Protein 3CWO (pdb70)

Nearest PDB structures (foldseek):
  3cwo-assembly1_X  TM=1.004E+00  e=4.214E-50  Thermotoga maritima
  2lle-assembly1_A  TM=8.485E-01  e=1.165E-36  Thermotoga maritima
  7qc9-assembly1_A  TM=8.513E-01  e=2.190E-32  Thermotoga maritima MSB8
  5tql-assembly2_B  TM=8.465E-01  e=2.449E-31  Thermotoga maritima MSB8
  6ymu-assembly1_A  TM=8.511E-01  e=2.449E-31  Thermotoga maritima

Radius of gyration: 17.34 Å; Cα contacts (8 Å, |Δi|>4): 495; chains: 1; bounding box: 38×41×43 Å

Secondary structure (DSSP, 8-state):
---EEEEE---SSSTTHHHHHHH--S-EEEE--STTSSHHHHHHHHHHHSSS--EEEE--SSTHHHHHHHHHTT--EEEESHHHHH-THHHHHHHHHHTGGGEEEEEEEEESSS-EEEEETTTTEEEEEEHHHHHHHHHHHT-SEEEEEETTTTT--S---HHHHHHHGGG--S-EEEES---SHHHHHHHHHHT-SEEEESHHHHTTSS-HHHHHHHHHTTT----EEEEEEE--

Sequence (236 aa):
GKRVLIVDDATNGREAVEKYKELKPDIVTMDITMPEMNGIDAIKEIMKIDPNAKIIVCSAMGQQAMVIEAIKAGAKDFIVNTAAVENPSLITQIAQTFGSQAVVVAIDAKRVDGEFMVFTYSGKKNTGILLRDWVVEVEKRGAGEILLTSIDRDGTKSGYDTEMIRFVRPLTTLPIIASGGAGKMEHFLEAFLAGADAALAASVFHFREIDVRELKEYLKKHGVNVRLEGLLEHHH

B-factor: mean 102.27, std 13.21, range [54.69, 147.71]

Foldseek 3Di:
DDDEEEEDEDAQDPCQLVCCVVPVFDEEEFEFPDPDGCRLVRLLSCCVVPVPDDYEYEQDDPVVVRVVSSVVSPHQAYEDEAHCLVPVLVQLVSCVVRNQQRYEYEFEWEADPNFIFTADPVRDDGSVHGPLVVLLSNVVSRHAEYAYEYPVAAAVLPAFPLVVLLVSQVSDDHAYETHGRNHDLVRVVSCVVSPHSYYYDYVCVVVVVDDPVVSVVVCVVVPDDDDYTYYYYDHD

Structure (mmCIF, N/CA/C/O backbone):
data_3CWO
#
_entry.id   3CWO
#
_cell.length_a   108.840
_cell.length_b   108.840
_cell.length_c   80.410
_cell.angle_alpha   90.00
_cell.angle_beta   90.00
_cell.angle_gamma   90.00
#
_symmetry.space_group_name_H-M   'P 41 21 2'
#
loop_
_entity.id
_entity.type
_entity.pdbx_description
1 polymer 'beta/alpha-barrel protein based on 1THF and 1TMY'
2 non-polymer 'SULFATE ION'
3 water water
#
loop_
_atom_site.group_PDB
_atom_site.id
_atom_site.type_symbol
_atom_site.label_atom_id
_atom_site.label_alt_id
_atom_site.label_comp_id
_atom_site.label_asym_id
_atom_site.label_entity_id
_atom_site.label_seq_id
_atom_site.pdbx_PDB_ins_code
_atom_site.Cartn_x
_atom_site.Cartn_y
_atom_site.Cartn_z
_atom_site.occupancy
_atom_site.B_iso_or_equiv
_atom_site.auth_seq_id
_atom_site.auth_comp_id
_atom_site.auth_asym_id
_atom_site.auth_atom_id
_atom_site.pdbx_PDB_model_num
ATOM 1 N N . GLY A 1 2 ? -43.509 9.544 3.204 1.00 103.79 2 GLY X N 1
ATOM 2 C CA . GLY A 1 2 ? -42.234 9.827 2.465 1.00 103.83 2 GLY X CA 1
ATOM 3 C C . GLY A 1 2 ? -41.219 8.681 2.456 1.00 103.70 2 GLY X C 1
ATOM 4 O O . GLY A 1 2 ? -41.500 7.601 1.929 1.00 103.53 2 GLY X O 1
ATOM 5 N N . LYS A 1 3 ? -40.012 8.889 2.981 1.00 103.54 3 LYS X N 1
ATOM 6 C CA . LYS A 1 3 ? -39.413 10.161 3.413 1.00 103.49 3 LYS X CA 1
ATOM 7 C C . LYS A 1 3 ? -39.271 11.110 2.229 1.00 103.69 3 LYS X C 1
ATOM 8 O O . LYS A 1 3 ? -39.557 10.651 1.138 1.00 104.13 3 LYS X O 1
ATOM 14 N N . ARG A 1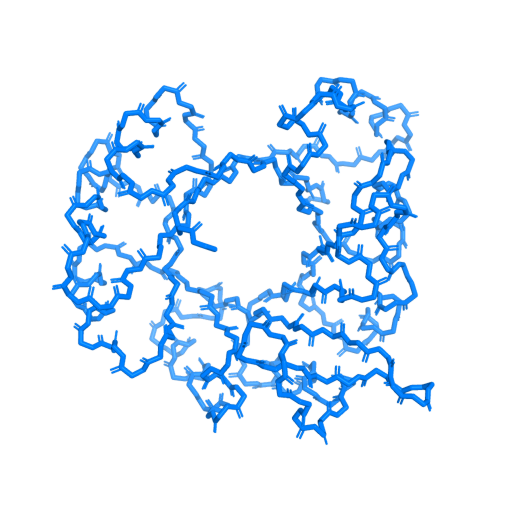 4 ? -38.925 12.410 2.328 1.00 103.77 4 ARG X N 1
ATOM 15 C CA . ARG A 1 4 ? -39.209 13.478 3.332 1.00 103.79 4 ARG X CA 1
ATOM 16 C C . ARG A 1 4 ? -38.028 14.346 3.852 1.00 103.54 4 ARG X C 1
ATOM 17 O O . ARG A 1 4 ? -37.422 14.046 4.868 1.00 103.33 4 ARG X O 1
ATOM 25 N N . VAL A 1 5 ? -37.722 15.423 3.120 1.00 103.59 5 VAL X N 1
ATOM 26 C CA . VAL A 1 5 ? -36.630 16.368 3.443 1.00 103.45 5 VAL X CA 1
ATOM 27 C C . VAL A 1 5 ? -37.219 17.740 3.728 1.00 103.72 5 VAL X C 1
ATOM 28 O O . VAL A 1 5 ? -37.986 18.261 2.926 1.00 104.04 5 VAL X O 1
ATOM 32 N N . LEU A 1 6 ? -36.847 18.346 4.846 1.00 103.81 6 LEU X N 1
ATOM 33 C CA . LEU A 1 6 ? -37.444 19.607 5.240 1.00 103.65 6 LEU X CA 1
ATOM 34 C C . LEU A 1 6 ? -36.489 20.763 5.073 1.00 104.19 6 LEU X C 1
ATOM 35 O O . LEU A 1 6 ? -35.505 20.877 5.811 1.00 104.36 6 LEU X O 1
ATOM 40 N N . ILE A 1 7 ? -36.786 21.608 4.087 1.00 104.75 7 ILE X N 1
ATOM 41 C CA . ILE A 1 7 ? -35.984 22.786 3.778 1.00 105.19 7 ILE X CA 1
ATOM 42 C C . ILE A 1 7 ? -36.509 23.922 4.621 1.00 106.08 7 ILE X C 1
ATOM 43 O O . ILE A 1 7 ? -37.690 24.256 4.547 1.00 106.04 7 ILE X O 1
ATOM 48 N N . VAL A 1 8 ? -35.628 24.519 5.414 1.00 107.30 8 VAL X N 1
ATOM 49 C CA . VAL A 1 8 ? -36.031 25.566 6.344 1.00 108.49 8 VAL X CA 1
ATOM 50 C C . VAL A 1 8 ? -35.587 26.948 5.876 1.00 109.50 8 VAL X C 1
ATOM 51 O O . VAL A 1 8 ? -34.425 27.135 5.515 1.00 109.69 8 VAL X O 1
ATOM 55 N N . ASP A 1 9 ? -36.526 27.895 5.861 1.00 110.88 9 ASP X N 1
ATOM 56 C CA . ASP A 1 9 ? -36.204 29.324 5.891 1.00 112.46 9 ASP X CA 1
ATOM 57 C C . ASP A 1 9 ? -36.611 29.898 7.267 1.00 113.56 9 ASP X C 1
ATOM 58 O O . ASP A 1 9 ? -37.800 29.867 7.627 1.00 113.75 9 ASP X O 1
ATOM 63 N N . ASP A 1 10 ? -35.631 30.409 8.030 1.00 114.80 10 ASP X N 1
ATOM 64 C CA . ASP A 1 10 ? -35.877 30.927 9.406 1.00 115.81 10 ASP X CA 1
ATOM 65 C C . ASP A 1 10 ? -35.830 32.450 9.589 1.00 116.48 10 ASP X C 1
ATOM 66 O O . ASP A 1 10 ? -34.792 33.018 9.958 1.00 116.70 10 ASP X O 1
ATOM 71 N N . ALA A 1 11 ? -36.969 33.104 9.354 1.00 117.24 11 ALA X N 1
ATOM 72 C CA . ALA A 1 11 ? -37.056 34.559 9.508 1.00 118.02 11 ALA X CA 1
ATOM 73 C C . ALA A 1 11 ? -38.364 35.048 10.159 1.00 118.44 11 ALA X C 1
ATOM 74 O O . ALA A 1 11 ? -39.439 34.825 9.596 1.00 118.27 11 ALA X O 1
ATOM 76 N N . THR A 1 12 ? -38.312 35.694 11.336 1.00 119.15 12 THR X N 1
ATOM 77 C CA . THR A 1 12 ? -37.150 35.839 12.264 1.00 119.91 12 THR X CA 1
ATOM 78 C C . THR A 1 12 ? -37.570 36.582 13.555 1.00 120.50 12 THR X C 1
ATOM 79 O O . THR A 1 12 ? -37.196 36.191 14.664 1.00 120.72 12 THR X O 1
ATOM 83 N N . ASN A 1 13 ? -38.325 37.664 13.377 1.00 120.96 13 ASN X N 1
ATOM 84 C CA . ASN A 1 13 ? -38.959 38.424 14.449 1.00 121.32 13 ASN X CA 1
ATOM 85 C C . ASN A 1 13 ? -40.100 39.241 13.832 1.00 121.77 13 ASN X C 1
ATOM 86 O O . ASN A 1 13 ? -40.600 40.192 14.449 1.00 121.81 13 ASN X O 1
ATOM 91 N N . GLY A 1 14 ? -40.502 38.848 12.615 1.00 122.20 14 GLY X N 1
ATOM 92 C CA . GLY A 1 14 ? -41.475 39.585 11.787 1.00 122.79 14 GLY X CA 1
ATOM 93 C C . GLY A 1 14 ? -42.859 38.946 11.679 1.00 123.15 14 GLY X C 1
ATOM 94 O O . GLY A 1 14 ? -43.102 37.937 12.332 1.00 122.92 14 GLY X O 1
ATOM 95 N N . ARG A 1 15 ? -43.785 39.487 10.870 1.00 123.64 15 ARG X N 1
ATOM 96 C CA . ARG A 1 15 ? -43.621 40.590 9.888 1.00 124.03 15 ARG X CA 1
ATOM 97 C C . ARG A 1 15 ? -42.997 40.115 8.588 1.00 124.33 15 ARG X C 1
ATOM 98 O O . ARG A 1 15 ? -43.630 40.189 7.533 1.00 124.16 15 ARG X O 1
ATOM 106 N N . GLU A 1 16 ? -41.764 39.623 8.675 1.00 124.95 16 GLU X N 1
ATOM 107 C CA . GLU A 1 16 ? -41.140 38.897 7.574 1.00 125.70 16 GLU X CA 1
ATOM 108 C C . GLU A 1 16 ? -41.801 37.529 7.393 1.00 126.07 16 GLU X C 1
ATOM 109 O O . GLU A 1 16 ? -41.138 36.545 7.050 1.00 126.14 16 GLU X O 1
ATOM 115 N N . ALA A 1 17 ? -43.114 37.483 7.624 1.00 126.61 17 ALA X N 1
ATOM 116 C CA . ALA A 1 17 ? -43.900 36.247 7.538 1.00 126.96 17 ALA X CA 1
ATOM 117 C C . ALA A 1 17 ? -44.941 36.321 6.422 1.00 127.02 17 ALA X C 1
ATOM 118 O O . ALA A 1 17 ? -44.769 35.708 5.365 1.00 127.19 17 ALA X O 1
ATOM 120 N N . VAL A 1 18 ? -46.010 37.080 6.660 1.00 126.84 18 VAL X N 1
ATOM 121 C CA . VAL A 1 18 ? -47.091 37.243 5.687 1.00 126.77 18 VAL X CA 1
ATOM 122 C C . VAL A 1 18 ? -46.541 37.708 4.321 1.00 126.59 18 VAL X C 1
ATOM 123 O O . VAL A 1 18 ? -47.197 37.570 3.275 1.00 126.75 18 VAL X O 1
ATOM 127 N N . GLU A 1 19 ? -45.325 38.243 4.343 1.00 126.01 19 GLU X N 1
ATOM 128 C CA . GLU A 1 19 ? -44.619 38.587 3.125 1.00 125.46 19 GLU X CA 1
ATOM 129 C C . GLU A 1 19 ? -43.929 37.349 2.547 1.00 124.79 19 GLU X C 1
ATOM 130 O O . GLU A 1 19 ? -44.061 37.052 1.354 1.00 124.74 19 GLU X O 1
ATOM 136 N N . LYS A 1 20 ? -43.204 36.628 3.400 1.00 123.93 20 LYS X N 1
ATOM 137 C CA . LYS A 1 20 ? -42.505 35.414 2.982 1.00 123.25 20 LYS X CA 1
ATOM 138 C C . LYS A 1 20 ? -43.450 34.253 2.664 1.00 122.68 20 LYS X C 1
ATOM 139 O O . LYS A 1 20 ? -43.142 33.427 1.804 1.00 122.53 20 LYS X O 1
ATOM 145 N N . TYR A 1 21 ? -44.597 34.197 3.344 1.00 121.94 21 TYR X N 1
ATOM 146 C CA . TYR A 1 21 ? -45.512 33.061 3.201 1.00 121.24 21 TYR X CA 1
ATOM 147 C C . TYR A 1 21 ? -46.066 32.906 1.788 1.00 121.00 21 TYR X C 1
ATOM 148 O O . TYR A 1 21 ? -45.944 31.833 1.194 1.00 120.81 21 TYR X O 1
ATOM 157 N N . LYS A 1 22 ? -46.685 33.968 1.268 1.00 120.79 22 LYS X N 1
ATOM 158 C CA . LYS A 1 22 ? -47.265 33.936 -0.074 1.00 120.52 22 LYS X CA 1
ATOM 159 C C . LYS A 1 22 ? -46.166 33.809 -1.128 1.00 120.42 22 LYS X C 1
ATOM 160 O O . LYS A 1 22 ? -46.313 33.045 -2.081 1.00 120.49 22 LYS X O 1
ATOM 166 N N . GLU A 1 23 ? -45.061 34.531 -0.942 1.00 120.15 23 GLU X N 1
ATOM 167 C CA . GLU A 1 23 ? -43.960 34.487 -1.905 1.00 120.01 23 GLU X CA 1
ATOM 168 C C . GLU A 1 23 ? -43.140 33.179 -1.865 1.00 119.77 23 GLU X C 1
ATOM 169 O O . GLU A 1 23 ? -42.335 32.920 -2.767 1.00 119.70 23 GLU X O 1
ATOM 175 N N . LEU A 1 24 ? -43.349 32.359 -0.836 1.00 119.43 24 LEU X N 1
ATOM 176 C CA . LEU A 1 24 ? -42.610 31.097 -0.706 1.00 119.13 24 LEU X CA 1
ATOM 177 C C . LEU A 1 24 ? -43.488 29.847 -0.602 1.00 118.72 24 LEU X C 1
ATOM 178 O O . LEU A 1 24 ? -42.967 28.736 -0.535 1.00 118.60 24 LEU X O 1
ATOM 183 N N . LYS A 1 25 ? -44.807 30.039 -0.580 1.00 118.32 25 LYS X N 1
ATOM 184 C CA . LYS A 1 25 ? -45.797 28.945 -0.525 1.00 118.00 25 LYS X CA 1
ATOM 185 C C . LYS A 1 25 ? -45.295 27.656 0.164 1.00 117.29 25 LYS X C 1
ATOM 186 O O . LYS A 1 25 ? -45.208 26.606 -0.475 1.00 117.25 25 LYS X O 1
ATOM 192 N N . PRO A 1 26 ? -44.970 27.731 1.472 1.00 116.61 26 PRO X N 1
ATOM 193 C CA . PRO A 1 26 ? -44.366 26.590 2.133 1.00 115.96 26 PRO X CA 1
ATOM 194 C C . PRO A 1 26 ? -45.413 25.717 2.818 1.00 115.38 26 PRO X C 1
ATOM 195 O O . PRO A 1 26 ? -46.545 26.148 3.002 1.00 115.08 26 PRO X O 1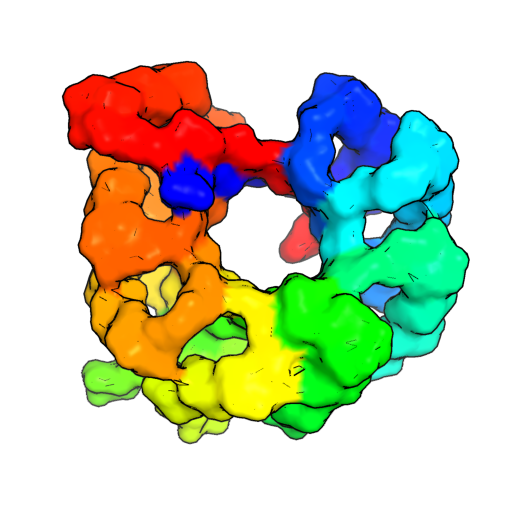
ATOM 199 N N . ASP A 1 27 ? -45.015 24.511 3.208 1.00 114.98 27 ASP X N 1
ATOM 200 C CA . ASP A 1 27 ? -45.942 23.491 3.694 1.00 114.72 27 ASP X CA 1
ATOM 201 C C . ASP A 1 27 ? -46.227 23.557 5.195 1.00 114.52 27 ASP X C 1
ATOM 202 O O . ASP A 1 27 ? -47.366 23.372 5.622 1.00 114.48 27 ASP X O 1
ATOM 207 N N . ILE A 1 28 ? -45.192 23.813 5.987 1.00 114.26 28 ILE X N 1
ATOM 208 C CA . ILE A 1 28 ? -45.366 24.273 7.364 1.00 114.32 28 ILE X CA 1
ATOM 209 C C . ILE A 1 28 ? -45.613 25.774 7.154 1.00 114.26 28 ILE X C 1
ATOM 210 O O . ILE A 1 28 ? -45.373 26.216 6.039 1.00 114.66 28 ILE X O 1
ATOM 215 N N . VAL A 1 29 ? -45.947 26.621 8.134 1.00 113.91 29 VAL X N 1
ATOM 216 C CA . VAL A 1 29 ? -45.034 27.204 9.106 1.00 113.61 29 VAL X CA 1
ATOM 217 C C . VAL A 1 29 ? -45.093 26.851 10.573 1.00 113.83 29 VAL X C 1
ATOM 218 O O . VAL A 1 29 ? -46.061 26.276 11.056 1.00 114.29 29 VAL X O 1
ATOM 222 N N . THR A 1 30 ? -44.021 27.249 11.253 1.00 113.81 30 THR X N 1
ATOM 223 C CA . THR A 1 30 ? -43.858 27.208 12.688 1.00 113.85 30 THR X CA 1
ATOM 224 C C . THR A 1 30 ? -43.931 28.635 13.196 1.00 114.03 30 THR X C 1
ATOM 225 O O . THR A 1 30 ? -43.361 29.536 12.587 1.00 114.21 30 THR X O 1
ATOM 229 N N . MET A 1 31 ? -44.611 28.839 14.318 1.00 114.46 31 MET X N 1
ATOM 230 C CA . MET A 1 31 ? -44.771 30.175 14.873 1.00 114.92 31 MET X CA 1
ATOM 231 C C . MET A 1 31 ? -44.476 30.236 16.371 1.00 115.58 31 MET X C 1
ATOM 232 O O . MET A 1 31 ? -45.222 29.684 17.168 1.00 115.78 31 MET X O 1
ATOM 237 N N . ASP A 1 32 ? -43.387 30.901 16.749 1.00 116.59 32 ASP X N 1
ATOM 238 C CA . ASP A 1 32 ? -43.080 31.156 18.163 1.00 117.68 32 ASP X CA 1
ATOM 239 C C . ASP A 1 32 ? -43.989 32.303 18.606 1.00 118.27 32 ASP X C 1
ATOM 240 O O . ASP A 1 32 ? -44.002 33.355 17.973 1.00 118.26 32 ASP X O 1
ATOM 245 N N . ILE A 1 33 ? -44.767 32.095 19.666 1.00 119.25 33 ILE X N 1
ATOM 246 C CA . ILE A 1 33 ? -45.758 33.101 20.091 1.00 120.39 33 ILE X CA 1
ATOM 247 C C . ILE A 1 33 ? -45.486 33.720 21.464 1.00 121.14 33 ILE X C 1
ATOM 248 O O . ILE A 1 33 ? -46.153 34.682 21.868 1.00 121.19 33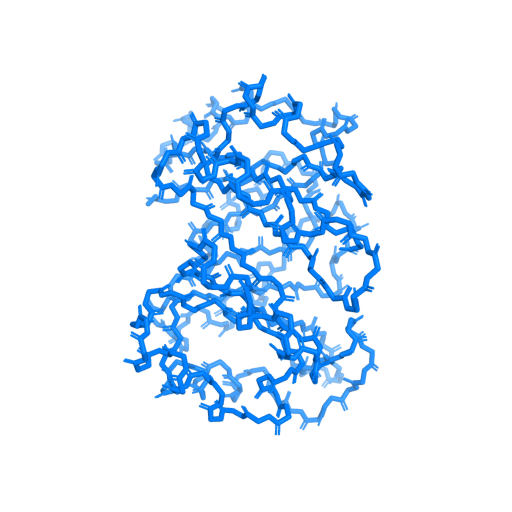 ILE X O 1
ATOM 253 N N . THR A 1 34 ? -44.489 33.166 22.149 1.00 122.09 34 THR X N 1
ATOM 254 C CA . THR A 1 34 ? -44.240 33.411 23.569 1.00 122.99 34 THR X CA 1
ATOM 255 C C . THR A 1 34 ? -44.232 34.894 23.974 1.00 123.56 34 THR X C 1
ATOM 256 O O . THR A 1 34 ? -43.835 35.750 23.179 1.00 123.57 34 THR X O 1
ATOM 260 N N . MET A 1 35 ? -44.690 35.163 25.208 1.00 124.37 35 MET X N 1
ATOM 261 C CA . MET A 1 35 ? -44.887 36.518 25.797 1.00 124.94 35 MET X CA 1
ATOM 262 C C . MET A 1 35 ? -45.720 37.499 24.940 1.00 125.28 35 MET X C 1
ATOM 263 O O . MET A 1 35 ? -45.434 37.688 23.759 1.00 125.55 35 MET X O 1
ATOM 268 N N . PRO A 1 36 ? -46.764 38.116 25.536 1.00 125.56 36 PRO X N 1
ATOM 269 C CA . PRO A 1 36 ? -47.608 39.057 24.782 1.00 125.73 36 PRO X CA 1
ATOM 270 C C . PRO A 1 36 ? -46.912 40.366 24.357 1.00 125.84 36 PRO X C 1
ATOM 271 O O . PRO A 1 36 ? -47.231 41.432 24.892 1.00 125.92 36 PRO X O 1
ATOM 275 N N . GLU A 1 37 ? -45.990 40.287 23.394 1.00 125.95 37 GLU X N 1
ATOM 276 C CA . GLU A 1 37 ? -45.299 41.486 22.878 1.00 126.09 37 GLU X CA 1
ATOM 277 C C . GLU A 1 37 ? -45.070 41.554 21.350 1.00 126.23 37 GLU X C 1
ATOM 278 O O . GLU A 1 37 ? -45.332 42.595 20.737 1.00 126.38 37 GLU X O 1
ATOM 284 N N . MET A 1 38 ? -44.579 40.468 20.746 1.00 126.20 38 MET X N 1
ATOM 285 C CA . MET A 1 38 ? -44.295 40.429 19.295 1.00 126.11 38 MET X CA 1
ATOM 286 C C . MET A 1 38 ? -45.400 39.714 18.479 1.00 125.94 38 MET X C 1
ATOM 287 O O . MET A 1 38 ? -45.846 38.617 18.852 1.00 126.20 38 MET X O 1
ATOM 289 N N . ASN A 1 39 ? -45.801 40.326 17.357 1.00 125.38 39 ASN X N 1
ATOM 290 C CA . ASN A 1 39 ? -47.054 39.989 16.643 1.00 124.68 39 ASN X CA 1
ATOM 291 C C . ASN A 1 39 ? -47.281 38.527 16.203 1.00 124.45 39 ASN X C 1
ATOM 292 O O . ASN A 1 39 ? -47.658 38.267 15.061 1.00 124.46 39 ASN X O 1
ATOM 297 N N . GLY A 1 40 ? -47.086 37.590 17.127 1.00 124.14 40 GLY X N 1
ATOM 298 C CA . GLY A 1 40 ? -47.254 36.172 16.843 1.00 123.97 40 GLY X CA 1
ATOM 299 C C . GLY A 1 40 ? -48.652 35.862 16.347 1.00 123.92 40 GLY X C 1
ATOM 300 O O . GLY A 1 40 ? -48.844 35.516 15.181 1.00 123.95 40 GLY X O 1
ATOM 301 N N . ILE A 1 41 ? -49.627 36.012 17.238 1.00 123.80 41 ILE X N 1
ATOM 302 C CA . ILE A 1 41 ? -51.040 35.736 16.948 1.00 123.77 41 ILE X CA 1
ATOM 303 C C . ILE A 1 41 ? -51.604 36.548 15.786 1.00 123.48 41 ILE X C 1
ATOM 304 O O . ILE A 1 41 ? -52.461 36.073 15.044 1.00 123.34 41 ILE X O 1
ATOM 309 N N . ASP A 1 42 ? -51.127 37.777 15.640 1.00 123.36 42 ASP X N 1
ATOM 310 C CA . ASP A 1 42 ? -51.622 38.670 14.605 1.00 123.31 42 ASP X CA 1
ATOM 311 C C . ASP A 1 42 ? -51.166 38.194 13.235 1.00 123.24 42 ASP X C 1
ATOM 312 O O . ASP A 1 42 ? -51.849 38.416 12.233 1.00 123.24 42 ASP X O 1
ATOM 317 N N . ALA A 1 43 ? -50.013 37.527 13.211 1.00 123.12 43 ALA X N 1
ATOM 318 C CA . ALA A 1 43 ? -49.455 36.962 11.990 1.00 123.06 43 ALA X CA 1
ATOM 319 C C . ALA A 1 43 ? -50.338 35.840 11.450 1.00 123.02 43 ALA X C 1
ATOM 320 O O . ALA A 1 43 ? -50.763 35.872 10.291 1.00 122.99 43 ALA X O 1
ATOM 322 N N . ILE A 1 44 ? -50.616 34.865 12.312 1.00 123.02 44 ILE X N 1
ATOM 323 C CA . ILE A 1 44 ? -51.425 33.691 11.983 1.00 123.05 44 ILE X CA 1
ATOM 324 C C . ILE A 1 44 ? -52.748 34.042 11.302 1.00 123.30 44 ILE X C 1
ATOM 325 O O . ILE A 1 44 ? -53.080 33.481 10.247 1.00 123.29 44 ILE X O 1
ATOM 330 N N . LYS A 1 45 ? -53.487 34.969 11.915 1.00 123.51 45 LYS X N 1
ATOM 331 C CA . LYS A 1 45 ? -54.807 35.374 11.442 1.00 123.73 45 LYS X CA 1
ATOM 332 C C . LYS A 1 45 ? -54.747 35.742 9.955 1.00 123.85 45 LYS X C 1
ATOM 333 O O . LYS A 1 45 ? -55.583 35.292 9.166 1.00 124.05 45 LYS X O 1
ATOM 339 N N . GLU A 1 46 ? -53.733 36.525 9.581 1.00 123.75 46 GLU X N 1
ATOM 340 C CA . GLU A 1 46 ? -53.525 36.943 8.194 1.00 123.72 46 GLU X CA 1
ATOM 341 C C . GLU A 1 46 ? -53.346 35.765 7.232 1.00 123.46 46 GLU X C 1
ATOM 342 O O . GLU A 1 46 ? -53.868 35.783 6.118 1.00 123.42 46 GLU X O 1
ATOM 348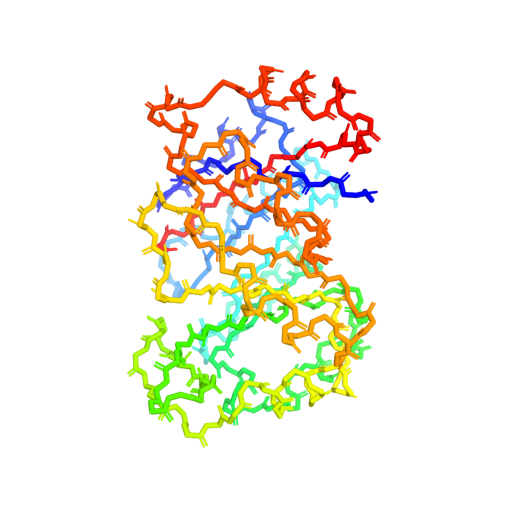 N N . ILE A 1 47 ? -52.622 34.741 7.669 1.00 123.28 47 ILE X N 1
ATOM 349 C CA . ILE A 1 47 ? -52.452 33.543 6.861 1.00 123.21 47 ILE X CA 1
ATOM 350 C C . ILE A 1 47 ? -53.759 32.792 6.792 1.00 123.12 47 ILE X C 1
ATOM 351 O O . ILE A 1 47 ? -54.267 32.526 5.710 1.00 123.03 47 ILE X O 1
ATOM 356 N N . MET A 1 48 ? -54.294 32.455 7.961 1.00 123.15 48 MET X N 1
ATOM 357 C CA . MET A 1 48 ? -55.573 31.772 8.060 1.00 123.31 48 MET X CA 1
ATOM 358 C C . MET A 1 48 ? -56.638 32.500 7.251 1.00 123.42 48 MET X C 1
ATOM 359 O O . MET A 1 48 ? -57.739 31.988 7.056 1.00 123.49 48 MET X O 1
ATOM 364 N N . LYS A 1 49 ? -56.296 33.697 6.783 1.00 123.57 49 LYS X N 1
ATOM 365 C CA . LYS A 1 49 ? -57.151 34.421 5.859 1.00 123.77 49 LYS X CA 1
ATOM 366 C C . LYS A 1 49 ? -56.683 34.212 4.424 1.00 123.67 49 LYS X C 1
ATOM 367 O O . LYS A 1 49 ? -57.439 33.696 3.596 1.00 123.71 49 LYS X O 1
ATOM 373 N N . ILE A 1 50 ? -55.439 34.592 4.133 1.00 123.54 50 ILE X N 1
ATOM 374 C CA . ILE A 1 50 ? -54.923 34.488 2.763 1.00 123.58 50 ILE X CA 1
ATOM 375 C C . ILE A 1 50 ? -54.880 33.043 2.279 1.00 123.57 50 ILE X C 1
ATOM 376 O O . ILE A 1 50 ? -54.792 32.783 1.079 1.00 123.65 50 ILE X O 1
ATOM 381 N N . ASP A 1 51 ? -54.946 32.117 3.231 1.00 123.58 51 ASP X N 1
ATOM 382 C CA . ASP A 1 51 ? -55.088 30.691 2.958 1.00 123.54 51 ASP X CA 1
ATOM 383 C C . ASP A 1 51 ? -55.780 30.053 4.154 1.00 123.47 51 ASP X C 1
ATOM 384 O O . ASP A 1 51 ? -55.123 29.678 5.134 1.00 123.36 51 ASP X O 1
ATOM 389 N N . PRO A 1 52 ? -57.118 29.947 4.081 1.00 123.42 52 PRO X N 1
ATOM 390 C CA . PRO A 1 52 ? -57.974 29.378 5.135 1.00 123.39 52 PRO X CA 1
ATOM 391 C C . PRO A 1 52 ? -57.576 27.973 5.633 1.00 123.20 52 PRO X C 1
ATOM 392 O O . PRO A 1 52 ? -57.979 27.579 6.731 1.00 123.23 52 PRO X O 1
ATOM 396 N N . ASN A 1 53 ? -56.791 27.249 4.833 1.00 122.93 53 ASN X N 1
ATOM 397 C CA . ASN A 1 53 ? -56.337 25.881 5.126 1.00 122.58 53 ASN X CA 1
ATOM 398 C C . ASN A 1 53 ? -55.547 25.745 6.447 1.00 122.21 53 ASN X C 1
ATOM 399 O O . ASN A 1 53 ? -56.147 25.595 7.521 1.00 122.30 53 ASN X O 1
ATOM 404 N N . ALA A 1 54 ? -54.214 25.800 6.342 1.00 121.42 54 ALA X N 1
ATOM 405 C CA . ALA A 1 54 ? -53.248 25.660 7.447 1.00 120.47 54 ALA X CA 1
ATOM 406 C C . ALA A 1 54 ? -51.892 25.891 6.758 1.00 119.70 54 ALA X C 1
ATOM 407 O O . ALA A 1 54 ? -51.841 26.751 5.878 1.00 119.62 54 ALA X O 1
ATOM 409 N N . LYS A 1 55 ? -50.799 25.196 7.104 1.00 118.74 55 LYS X N 1
ATOM 410 C CA . LYS A 1 55 ? -50.655 24.324 8.263 1.00 117.65 55 LYS X CA 1
ATOM 411 C C . LYS A 1 55 ? -49.644 24.963 9.190 1.00 116.88 55 LYS X C 1
ATOM 412 O O . LYS A 1 55 ? -48.437 24.946 8.938 1.00 116.54 55 LYS X O 1
ATOM 418 N N . ILE A 1 56 ? -50.152 25.532 10.270 1.00 116.18 56 ILE X N 1
ATOM 419 C CA . ILE A 1 56 ? -49.313 26.224 11.224 1.00 115.46 56 ILE X CA 1
ATOM 420 C C . ILE A 1 56 ? -49.081 25.345 12.447 1.00 115.22 56 ILE X C 1
ATOM 421 O O . ILE A 1 56 ? -49.991 24.662 12.916 1.00 115.24 56 ILE X O 1
ATOM 426 N N . ILE A 1 57 ? -47.848 25.350 12.935 1.00 114.90 57 ILE X N 1
ATOM 427 C CA . ILE A 1 57 ? -47.454 24.566 14.090 1.00 114.98 57 ILE X CA 1
ATOM 428 C C . ILE A 1 57 ? -46.975 25.505 15.192 1.00 115.28 57 ILE X C 1
ATOM 429 O O . ILE A 1 57 ? -45.965 26.186 15.043 1.00 115.14 57 ILE X O 1
ATOM 434 N N . VAL A 1 58 ? -47.697 25.533 16.304 1.00 115.82 58 VAL X N 1
ATOM 435 C CA . VAL A 1 58 ? -47.418 26.506 17.343 1.00 116.55 58 VAL X CA 1
ATOM 436 C C . VAL A 1 58 ? -46.385 26.013 18.326 1.00 117.37 58 VAL X C 1
ATOM 437 O O . VAL A 1 58 ? -46.350 24.830 18.668 1.00 117.53 58 VAL X O 1
ATOM 441 N N . CYS A 1 59 ? -45.556 26.944 18.783 1.00 118.39 59 CYS X N 1
ATOM 442 C CA . CYS A 1 59 ? -44.443 26.643 19.658 1.00 119.62 59 CYS X CA 1
ATOM 443 C C . CYS A 1 59 ? -44.777 26.907 21.126 1.00 120.16 59 CYS X C 1
ATOM 444 O O . CYS A 1 59 ? -44.376 27.927 21.706 1.00 120.34 59 CYS X O 1
ATOM 447 N N . SER A 1 60 ? -45.511 25.968 21.720 1.00 120.87 60 SER X N 1
ATOM 448 C CA . SER A 1 60 ? -46.021 26.113 23.080 1.00 121.47 60 SER X CA 1
ATOM 449 C C . SER A 1 60 ? -45.022 25.647 24.140 1.00 122.02 60 SER X C 1
ATOM 450 O O . SER A 1 60 ? -44.569 24.488 24.152 1.00 122.19 60 SER X O 1
ATOM 453 N N . ALA A 1 61 ? -44.709 26.584 25.031 1.00 122.43 61 ALA X N 1
ATOM 454 C CA . ALA A 1 61 ? -43.749 26.425 26.110 1.00 122.63 61 ALA X CA 1
ATOM 455 C C . ALA A 1 61 ? -43.254 27.840 26.388 1.00 122.73 61 ALA X C 1
ATOM 456 O O . ALA A 1 61 ? -42.857 28.544 25.456 1.00 122.83 61 ALA X O 1
ATOM 458 N N . MET A 1 62 ? -43.317 28.285 27.641 1.00 122.77 62 MET X N 1
ATOM 459 C CA . MET A 1 62 ? -43.912 27.536 28.745 1.00 122.75 62 MET X CA 1
ATOM 460 C C . MET A 1 62 ? -44.701 28.534 29.611 1.00 122.63 62 MET X C 1
ATOM 461 O O . MET A 1 62 ? -44.357 29.718 29.660 1.00 122.66 62 MET X O 1
ATOM 466 N N . GLY A 1 63 ? -45.765 28.066 30.268 1.00 122.44 63 GLY X N 1
ATOM 467 C CA . GLY A 1 63 ? -46.559 28.908 31.173 1.00 122.07 63 GLY X CA 1
ATOM 468 C C . GLY A 1 63 ? -47.336 30.018 30.482 1.00 121.86 63 GLY X C 1
ATOM 469 O O . GLY A 1 63 ? -48.366 30.471 30.991 1.00 121.82 63 GLY X O 1
ATOM 470 N N . GLN A 1 64 ? -46.834 30.464 29.327 1.00 121.58 64 GLN X N 1
ATOM 471 C CA . GLN A 1 64 ? -47.542 31.426 28.481 1.00 121.28 64 GLN X CA 1
ATOM 472 C C . GLN A 1 64 ? -48.549 30.680 27.596 1.00 120.92 64 GLN X C 1
ATOM 473 O O . GLN A 1 64 ? -48.537 30.771 26.359 1.00 120.83 64 GLN X O 1
ATOM 479 N N . GLN A 1 65 ? -49.412 29.928 28.273 1.00 120.42 65 GLN X N 1
ATOM 480 C CA . GLN A 1 65 ? -50.523 29.227 27.655 1.00 119.96 65 GLN X CA 1
ATOM 481 C C . GLN A 1 65 ? -51.595 30.246 27.315 1.00 119.14 65 GLN X C 1
ATOM 482 O O . GLN A 1 65 ? -52.293 30.120 26.308 1.00 118.93 65 GLN X O 1
ATOM 488 N N . ALA A 1 66 ? -51.703 31.263 28.165 1.00 118.33 66 ALA X N 1
ATOM 489 C CA . ALA A 1 66 ? -52.540 32.426 27.901 1.00 117.65 66 ALA X CA 1
ATOM 490 C C . ALA A 1 66 ? -52.577 32.758 26.404 1.00 117.14 66 ALA X C 1
ATOM 491 O O . ALA A 1 66 ? -53.653 32.935 25.822 1.00 117.10 66 ALA X O 1
ATOM 493 N N . MET A 1 67 ? -51.393 32.809 25.791 1.00 116.36 67 MET X N 1
ATOM 494 C CA . MET A 1 67 ? -51.250 33.122 24.375 1.00 115.47 67 MET X CA 1
ATOM 495 C C . MET A 1 67 ? -51.682 31.974 23.492 1.00 114.64 67 MET X C 1
ATOM 496 O O . MET A 1 67 ? -52.392 32.177 22.511 1.00 114.46 67 MET X O 1
ATOM 501 N N . VAL A 1 68 ? -51.259 30.768 23.852 1.00 113.82 68 VAL X N 1
ATOM 502 C CA . VAL A 1 68 ? -51.579 29.571 23.070 1.00 113.09 68 VAL X CA 1
ATOM 503 C C . VAL A 1 68 ? -53.086 29.448 22.837 1.00 112.53 68 VAL X C 1
ATOM 504 O O . VAL A 1 68 ? -53.528 29.205 21.712 1.00 112.49 68 VAL X O 1
ATOM 508 N N . ILE A 1 69 ? -53.868 29.630 23.899 1.00 111.68 69 ILE X N 1
ATOM 509 C CA . ILE A 1 69 ? -55.318 29.580 23.789 1.00 110.83 69 ILE X CA 1
ATOM 510 C C . ILE A 1 69 ? -55.820 30.559 22.728 1.00 110.47 69 ILE X C 1
ATOM 511 O O . ILE A 1 69 ? -56.516 30.157 21.792 1.00 110.36 69 ILE X O 1
ATOM 516 N N . GLU A 1 70 ? -55.432 31.828 22.856 1.00 110.02 70 GLU X N 1
ATOM 517 C CA . GLU A 1 70 ? -55.807 32.860 21.881 1.00 109.54 70 GLU X CA 1
ATOM 518 C C . GLU A 1 70 ? -55.361 32.478 20.467 1.00 108.81 70 GLU X C 1
ATOM 519 O O . GLU A 1 70 ? -56.076 32.719 19.496 1.00 108.82 70 GLU X O 1
ATOM 525 N N . ALA A 1 71 ? -54.187 31.864 20.365 1.00 107.89 71 ALA X N 1
ATOM 526 C CA . ALA A 1 71 ? -53.678 31.399 19.085 1.00 107.18 71 ALA X CA 1
ATOM 527 C C . ALA A 1 71 ? -54.568 30.336 18.447 1.00 106.72 71 ALA X C 1
ATOM 528 O O . ALA A 1 71 ? -54.766 30.343 17.233 1.00 106.71 71 ALA X O 1
ATOM 530 N N . ILE A 1 72 ? -55.099 29.422 19.256 1.00 105.97 72 ILE X N 1
ATOM 531 C CA . ILE A 1 72 ? -55.929 28.339 18.729 1.00 105.20 72 ILE X CA 1
ATOM 532 C C . ILE A 1 72 ? -57.264 28.870 18.245 1.00 105.03 72 ILE X C 1
ATOM 533 O O . ILE A 1 72 ? -57.811 28.377 17.250 1.00 105.02 72 ILE X O 1
ATOM 538 N N . LYS A 1 73 ? -57.773 29.880 18.952 1.00 104.57 73 LYS X N 1
ATOM 539 C CA . LYS A 1 73 ? -58.966 30.595 18.530 1.00 104.12 73 LYS X CA 1
ATOM 540 C C . LYS A 1 73 ? -58.764 31.147 17.122 1.00 104.12 73 LYS X C 1
ATOM 541 O O . LYS A 1 73 ? -59.711 31.215 16.341 1.00 104.37 73 LYS X O 1
ATOM 547 N N . ALA A 1 74 ? -57.528 31.516 16.794 1.00 103.85 74 ALA X N 1
ATOM 548 C CA . ALA A 1 74 ? -57.199 32.014 15.452 1.00 103.71 74 ALA X CA 1
ATOM 549 C C . ALA A 1 74 ? -57.119 30.932 14.360 1.00 103.49 74 ALA X C 1
ATOM 550 O O . ALA A 1 74 ? -57.124 31.256 13.163 1.00 103.59 74 ALA X O 1
ATOM 552 N N . GLY A 1 75 ? -57.035 29.662 14.769 1.00 103.01 75 GLY X N 1
ATOM 553 C CA . GLY A 1 75 ? -57.060 28.540 13.822 1.00 102.30 75 GLY X CA 1
ATOM 554 C C . GLY A 1 75 ? -55.878 27.585 13.879 1.00 101.78 75 GLY X C 1
ATOM 555 O O . GLY A 1 75 ? -55.712 26.736 12.993 1.00 101.97 75 GLY X O 1
ATOM 556 N N . ALA A 1 76 ? -55.056 27.719 14.918 1.00 100.87 76 ALA X N 1
ATOM 557 C CA . ALA A 1 76 ? -53.946 26.804 15.141 1.00 99.77 76 ALA X CA 1
ATOM 558 C C . ALA A 1 76 ? -54.468 25.412 15.511 1.00 99.26 76 ALA X C 1
ATOM 559 O O . ALA A 1 76 ? -55.259 25.258 16.444 1.00 99.26 76 ALA X O 1
ATOM 561 N N . LYS A 1 77 ? -54.028 24.410 14.755 1.00 98.48 77 LYS X N 1
ATOM 562 C CA . LYS A 1 77 ? -54.432 23.030 14.963 1.00 97.50 77 LYS X CA 1
ATOM 563 C C . LYS A 1 77 ? -53.309 22.118 15.444 1.00 97.02 77 LYS X C 1
ATOM 564 O O . LYS A 1 77 ? -53.602 21.026 15.910 1.00 97.17 77 LYS X O 1
ATOM 570 N N . ASP A 1 78 ? -52.043 22.537 15.320 1.00 96.20 78 ASP X N 1
ATOM 571 C CA . ASP A 1 78 ? -50.897 21.656 15.648 1.00 95.77 78 ASP X CA 1
ATOM 572 C C . ASP A 1 78 ? -49.776 22.329 16.456 1.00 94.91 78 ASP X C 1
ATOM 573 O O . ASP A 1 78 ? -49.667 23.556 16.473 1.00 94.59 78 ASP X O 1
ATOM 578 N N . PHE A 1 79 ? -48.950 21.514 17.121 1.00 93.98 79 PHE X N 1
ATOM 579 C CA . PHE A 1 79 ? -48.034 21.997 18.167 1.00 93.10 79 PHE X CA 1
ATOM 580 C C . PHE A 1 79 ? -46.799 21.140 18.330 1.00 92.97 79 PHE X C 1
ATOM 581 O O . PHE A 1 79 ? -46.855 19.917 18.156 1.00 92.97 79 PHE X O 1
ATOM 589 N N . ILE A 1 80 ? -45.688 21.779 18.698 1.00 92.55 80 ILE X N 1
ATOM 590 C CA . ILE A 1 80 ? -44.515 21.036 19.184 1.00 92.14 80 ILE X CA 1
ATOM 591 C C . ILE A 1 80 ? -44.201 21.361 20.639 1.00 91.53 80 ILE X C 1
ATOM 592 O O . ILE A 1 80 ? -44.446 22.466 21.117 1.00 91.10 80 ILE X O 1
ATOM 597 N N . VAL A 1 81 ? -43.682 20.377 21.347 1.00 91.05 81 VAL X N 1
ATOM 598 C CA . VAL A 1 81 ? -43.385 20.564 22.743 1.00 90.91 81 VAL X CA 1
ATOM 599 C C . VAL A 1 81 ? -42.063 19.921 23.105 1.00 91.13 81 VAL X C 1
ATOM 600 O O . VAL A 1 81 ? -41.708 18.855 22.600 1.00 91.04 81 VAL X O 1
ATOM 604 N N . ASN A 1 82 ? -41.332 20.586 23.986 1.00 91.54 82 ASN X N 1
ATOM 605 C CA . ASN A 1 82 ? -40.084 20.052 24.475 1.00 91.70 82 ASN X CA 1
ATOM 606 C C . ASN A 1 82 ? -40.079 20.047 25.994 1.00 91.63 82 ASN X C 1
ATOM 607 O O . ASN A 1 82 ? -40.451 19.049 26.600 1.00 91.57 82 ASN X O 1
ATOM 612 N N . THR A 1 83 ? -39.690 21.169 26.598 1.00 91.63 83 THR X N 1
ATOM 613 C CA . THR A 1 83 ? -39.484 21.248 28.045 1.00 91.74 83 THR X CA 1
ATOM 614 C C . THR A 1 83 ? -40.752 20.931 28.850 1.00 91.74 83 THR X C 1
ATOM 615 O O . THR A 1 83 ? -40.715 20.148 29.807 1.00 9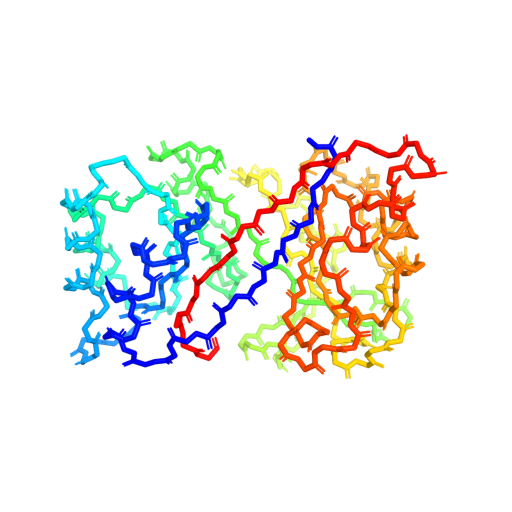1.62 83 THR X O 1
ATOM 619 N N . ALA A 1 84 ? -41.867 21.531 28.431 1.00 91.76 84 ALA X N 1
ATOM 620 C CA . ALA A 1 84 ? -43.129 21.483 29.162 1.00 91.61 84 ALA X CA 1
ATOM 621 C C . ALA A 1 84 ? -43.710 20.091 29.214 1.00 91.74 84 ALA X C 1
ATOM 622 O O . ALA A 1 84 ? -44.507 19.779 30.092 1.00 92.01 84 ALA X O 1
ATOM 624 N N . ALA A 1 85 ? -43.314 19.262 28.262 1.00 92.06 85 ALA X N 1
ATOM 625 C CA . ALA A 1 85 ? -43.688 17.858 28.266 1.00 92.54 85 ALA X CA 1
ATOM 626 C C . ALA A 1 85 ? -42.857 17.074 29.286 1.00 92.84 85 ALA X C 1
ATOM 627 O O . ALA A 1 85 ? -43.364 16.173 29.949 1.00 92.91 85 ALA X O 1
ATOM 629 N N . VAL A 1 86 ? -41.584 17.426 29.409 1.00 93.14 86 VAL X N 1
ATOM 630 C CA . VAL A 1 86 ? -40.705 16.790 30.374 1.00 93.51 86 VAL X CA 1
ATOM 631 C C . VAL A 1 86 ? -41.148 17.158 31.802 1.00 93.94 86 VAL X C 1
ATOM 632 O O . VAL A 1 86 ? -41.195 16.293 32.685 1.00 94.04 86 VAL X O 1
ATOM 636 N N . GLU A 1 87 ? -41.486 18.430 32.017 1.00 94.27 87 GLU X N 1
ATOM 637 C CA . GLU A 1 87 ? -42.060 18.870 33.293 1.00 94.77 87 GLU X CA 1
ATOM 638 C C . GLU A 1 87 ? -43.354 18.147 33.597 1.00 94.85 87 GLU X C 1
ATOM 639 O O . GLU A 1 87 ? -43.606 17.744 34.739 1.00 94.84 87 GLU X O 1
ATOM 645 N N . ASN A 1 88 ? -44.184 18.019 32.565 1.00 94.85 88 ASN X N 1
ATOM 646 C CA . ASN A 1 88 ? -45.506 17.456 32.720 1.00 94.79 88 ASN X CA 1
ATOM 647 C C . ASN A 1 88 ? -45.905 16.594 31.540 1.00 94.43 88 ASN X C 1
ATOM 648 O O . ASN A 1 88 ? -46.598 17.050 30.640 1.00 94.36 88 ASN X O 1
ATOM 653 N N . PRO A 1 89 ? -45.474 15.329 31.552 1.00 94.35 89 PRO X N 1
ATOM 654 C CA . PRO A 1 89 ? -45.799 14.354 30.509 1.00 94.32 89 PRO X CA 1
ATOM 655 C C . PRO A 1 89 ? -47.275 14.335 30.095 1.00 94.08 89 PRO X C 1
ATOM 656 O O . PRO A 1 89 ? -47.583 14.120 28.927 1.00 94.03 89 PRO X O 1
ATOM 660 N N . SER A 1 90 ? -48.172 14.578 31.043 1.00 93.90 90 SER X N 1
ATOM 661 C CA . SER A 1 90 ? -49.606 14.535 30.778 1.00 93.76 90 SER X CA 1
ATOM 662 C C . SER A 1 90 ? -50.042 15.515 29.703 1.00 93.57 90 SER X C 1
ATOM 663 O O . SER A 1 90 ? -51.027 15.277 28.989 1.00 93.54 90 SER X O 1
ATOM 666 N N . LEU A 1 91 ? -49.293 16.609 29.592 1.00 93.22 91 LEU X N 1
ATOM 667 C CA . LEU A 1 91 ? -49.624 17.711 28.690 1.00 92.78 91 LEU X CA 1
ATOM 668 C C . LEU A 1 91 ? -49.838 17.229 27.262 1.00 92.54 91 LEU X C 1
ATOM 669 O O . LEU A 1 91 ? -50.580 17.867 26.499 1.00 92.69 91 LEU X O 1
ATOM 674 N N . ILE A 1 92 ? -49.181 16.114 26.917 1.00 91.75 92 ILE X N 1
ATOM 675 C CA . ILE A 1 92 ? -49.298 15.492 25.604 1.00 90.90 92 ILE X CA 1
ATOM 676 C C . ILE A 1 92 ? -50.667 14.866 25.468 1.00 90.85 92 ILE X C 1
ATOM 677 O O . ILE A 1 92 ? -51.435 15.235 24.577 1.00 90.83 92 ILE X O 1
ATOM 682 N N . THR A 1 93 ? -50.959 13.922 26.364 1.00 90.64 93 THR X N 1
ATOM 683 C CA . THR A 1 93 ? -52.264 13.277 26.435 1.00 90.47 93 THR X CA 1
ATOM 684 C C . THR A 1 93 ? -53.339 14.349 26.378 1.00 90.34 93 THR X C 1
ATOM 685 O O . THR A 1 93 ? -54.353 14.183 25.705 1.00 90.35 93 THR X O 1
ATOM 689 N N . GLN A 1 94 ? -53.089 15.460 27.066 1.00 90.26 94 GLN X N 1
ATOM 690 C CA . GLN A 1 94 ? -54.049 16.557 27.145 1.00 90.34 94 GLN X CA 1
ATOM 691 C C . GLN A 1 94 ? -54.391 17.103 25.746 1.00 89.51 94 GLN X C 1
ATOM 692 O O . GLN A 1 94 ? -55.564 17.122 25.356 1.00 89.37 94 GLN X O 1
ATOM 698 N N . ILE A 1 95 ? -53.363 17.506 24.998 1.00 88.73 95 ILE X N 1
ATOM 699 C CA . ILE A 1 95 ? -53.519 17.986 23.617 1.00 88.05 95 ILE X CA 1
ATOM 700 C C . ILE A 1 95 ? -54.031 16.888 22.700 1.00 87.53 95 ILE X C 1
ATOM 701 O O . ILE A 1 95 ? -55.006 17.081 21.972 1.00 87.62 95 ILE X O 1
ATOM 706 N N . ALA A 1 96 ? -53.370 15.739 22.736 1.00 86.82 96 ALA X N 1
ATOM 707 C CA . ALA A 1 96 ? -53.712 14.657 21.842 1.00 86.41 96 ALA X CA 1
ATOM 708 C C . ALA A 1 96 ? -55.172 14.279 21.998 1.00 86.32 96 ALA X C 1
ATOM 709 O O . ALA A 1 96 ? -55.784 13.788 21.065 1.00 86.54 96 ALA X O 1
ATOM 711 N N . GLN A 1 97 ? -55.745 14.518 23.169 1.00 86.17 97 GLN X N 1
ATOM 712 C CA . GLN A 1 97 ? -57.148 14.214 23.342 1.00 86.05 97 GLN X CA 1
ATOM 713 C C . GLN A 1 97 ? -58.028 15.243 22.681 1.00 85.87 97 GLN X C 1
ATOM 714 O O . GLN A 1 97 ? -59.043 14.891 22.079 1.00 86.22 97 GLN X O 1
ATOM 720 N N . THR A 1 98 ? -57.629 16.505 22.759 1.00 85.60 98 THR X N 1
ATOM 721 C CA . THR A 1 98 ? -58.388 17.565 22.103 1.00 85.36 98 THR X CA 1
ATOM 722 C C . THR A 1 98 ? -58.216 17.538 20.583 1.00 85.15 98 THR X C 1
ATOM 723 O O . THR A 1 98 ? -59.201 17.537 19.857 1.00 85.20 98 THR X O 1
ATOM 727 N N . PHE A 1 99 ? -56.976 17.490 20.113 1.00 85.00 99 PHE X N 1
ATOM 728 C CA . PHE A 1 99 ? -56.686 17.650 18.688 1.00 85.16 99 PHE X CA 1
ATOM 729 C C . PHE A 1 99 ? -56.218 16.380 17.988 1.00 85.55 99 PHE X C 1
ATOM 730 O O . PHE A 1 99 ? -55.884 16.410 16.797 1.00 85.43 99 PHE X O 1
ATOM 738 N N . GLY A 1 100 ? -56.170 15.274 18.725 1.00 86.01 100 GLY X N 1
ATOM 739 C CA . GLY A 1 100 ? -55.658 14.013 18.181 1.00 86.61 100 GLY X CA 1
ATOM 740 C C . GLY A 1 100 ? -54.145 13.870 18.282 1.00 87.01 100 GLY X C 1
ATOM 741 O O . GLY A 1 100 ? -53.434 14.862 18.445 1.00 87.19 100 GLY X O 1
ATOM 742 N N . SER A 1 101 ? -53.655 12.632 18.186 1.00 87.23 101 SER X N 1
ATOM 743 C CA . SER A 1 101 ? -52.227 12.342 18.281 1.00 87.42 101 SER X CA 1
ATOM 744 C C . SER A 1 101 ? -51.470 12.984 17.154 1.00 87.61 101 SER X C 1
ATOM 745 O O . SER A 1 101 ? -50.329 13.405 17.334 1.00 87.94 101 SER X O 1
ATOM 748 N N . GLN A 1 102 ? -52.111 13.046 15.993 1.00 87.76 102 GLN X N 1
ATOM 749 C CA . GLN A 1 102 ? -51.570 13.723 14.827 1.00 88.19 102 GLN X CA 1
ATOM 750 C C . GLN A 1 102 ? -50.996 15.072 15.198 1.00 87.73 102 GLN X C 1
ATOM 751 O O . GLN A 1 102 ? -49.859 15.389 14.869 1.00 87.84 102 GLN X O 1
ATOM 757 N N . ALA A 1 103 ? -51.794 15.840 15.924 1.00 87.32 103 ALA X N 1
ATOM 758 C CA . ALA A 1 103 ? -51.528 17.240 16.170 1.00 86.97 103 ALA X CA 1
ATOM 759 C C . ALA A 1 103 ? -50.309 17.536 17.035 1.00 86.84 103 ALA X C 1
ATOM 760 O O . ALA A 1 103 ? -49.884 18.688 17.133 1.00 87.14 103 ALA X O 1
ATOM 762 N N . VAL A 1 104 ? -49.736 16.529 17.671 1.00 86.40 104 VAL X N 1
ATOM 763 C CA . VAL A 1 104 ? -48.681 16.838 18.612 1.00 86.33 104 VAL X CA 1
ATOM 764 C C . VAL A 1 104 ? -47.363 16.206 18.231 1.00 86.25 104 VAL X C 1
ATOM 765 O O . VAL A 1 104 ? -47.287 15.009 18.001 1.00 86.60 104 VAL X O 1
ATOM 769 N N . VAL A 1 105 ? -46.340 17.052 18.161 1.00 86.05 105 VAL X N 1
ATOM 770 C CA . VAL A 1 105 ? -44.967 16.662 17.899 1.00 85.65 105 VAL X CA 1
ATOM 771 C C . VAL A 1 105 ? -44.158 16.940 19.159 1.00 85.71 105 VAL X C 1
ATOM 772 O O . VAL A 1 105 ? -44.192 18.052 19.689 1.00 85.46 105 VAL X O 1
ATOM 776 N N . VAL A 1 106 ? -43.423 15.938 19.624 1.00 85.85 106 VAL X N 1
ATOM 777 C CA . VAL A 1 106 ? -42.499 16.115 20.742 1.00 86.16 106 VAL X CA 1
ATOM 778 C C . VAL A 1 106 ? -41.067 16.247 20.241 1.00 86.77 106 VAL X C 1
ATOM 779 O O . VAL A 1 106 ? -40.516 15.318 19.639 1.00 86.88 106 VAL X O 1
ATOM 783 N N . ALA A 1 107 ? -40.478 17.412 20.482 1.00 87.38 107 ALA X N 1
ATOM 784 C CA . ALA A 1 107 ? -39.074 17.631 20.209 1.00 88.17 107 ALA X CA 1
ATOM 785 C C . ALA A 1 107 ? -38.283 16.967 21.314 1.00 89.15 107 ALA X C 1
ATOM 786 O O . ALA A 1 107 ? -38.591 17.155 22.487 1.00 89.82 107 ALA X O 1
ATOM 788 N N . ILE A 1 108 ? -37.281 16.172 20.961 1.00 90.21 108 ILE X N 1
ATOM 789 C CA . ILE A 1 108 ? -36.391 15.630 21.980 1.00 91.27 108 ILE X CA 1
ATOM 790 C C . ILE A 1 108 ? -34.938 16.018 21.745 1.00 92.24 108 ILE X C 1
ATOM 791 O O . ILE A 1 108 ? -34.379 15.761 20.675 1.00 92.22 108 ILE X O 1
ATOM 796 N N . ASP A 1 109 ? -34.340 16.638 22.764 1.00 93.38 109 ASP X N 1
ATOM 797 C CA . ASP A 1 109 ? -32.943 17.070 22.717 1.00 94.51 109 ASP X CA 1
ATOM 798 C C . ASP A 1 109 ? -32.045 16.098 23.459 1.00 94.82 109 ASP X C 1
ATOM 799 O O . ASP A 1 109 ? -32.178 15.918 24.671 1.00 95.18 109 ASP X O 1
ATOM 804 N N . ALA A 1 110 ? -31.120 15.478 22.738 1.00 95.12 110 ALA X N 1
ATOM 805 C CA . ALA A 1 110 ? -30.320 14.425 23.334 1.00 95.25 110 ALA X CA 1
ATOM 806 C C . ALA A 1 110 ? -28.827 14.629 23.183 1.00 95.40 110 ALA X C 1
ATOM 807 O O . ALA A 1 110 ? -28.356 15.292 22.258 1.00 95.47 110 ALA X O 1
ATOM 809 N N . LYS A 1 111 ? -28.100 14.021 24.111 1.00 95.52 111 LYS X N 1
ATOM 810 C CA . LYS A 1 111 ? -26.673 14.198 24.270 1.00 95.68 111 LYS X CA 1
ATOM 811 C C . LYS A 1 111 ? -26.224 12.933 24.965 1.00 95.53 111 LYS X C 1
ATOM 812 O O . LYS A 1 111 ? -26.906 12.460 25.877 1.00 95.31 111 LYS X O 1
ATOM 818 N N . ARG A 1 112 ? -25.109 12.358 24.531 1.00 95.49 112 ARG X N 1
ATOM 819 C CA . ARG A 1 112 ? -24.601 11.188 25.225 1.00 95.52 112 ARG X CA 1
ATOM 820 C C . ARG A 1 112 ? -23.672 11.598 26.342 1.00 95.46 112 ARG X C 1
ATOM 821 O O . ARG A 1 112 ? -22.735 12.363 26.125 1.00 95.51 112 ARG X O 1
ATOM 829 N N . VAL A 1 113 ? -23.970 11.110 27.545 1.00 95.42 113 VAL X N 1
ATOM 830 C CA . VAL A 1 113 ? -23.169 11.404 28.729 1.00 95.40 113 VAL X CA 1
ATOM 831 C C . VAL A 1 113 ? -22.798 10.108 29.458 1.00 95.46 113 VAL X C 1
ATOM 832 O O . VAL A 1 113 ? -23.667 9.399 29.974 1.00 95.42 113 VAL X O 1
ATOM 836 N N . ASP A 1 114 ? -21.495 9.820 29.482 1.00 95.57 114 ASP X N 1
ATOM 837 C CA . ASP A 1 114 ? -20.931 8.590 30.063 1.00 95.53 114 ASP X CA 1
ATOM 838 C C . ASP A 1 114 ? -21.426 7.348 29.328 1.00 95.37 114 ASP X C 1
ATOM 839 O O . ASP A 1 114 ? -21.757 6.328 29.944 1.00 95.16 114 ASP X O 1
ATOM 844 N N . GLY A 1 115 ? -21.458 7.467 27.998 1.00 95.27 115 GLY X N 1
ATOM 845 C CA . GLY A 1 115 ? -21.901 6.406 27.096 1.00 95.03 115 GLY X CA 1
ATOM 846 C C . GLY A 1 115 ? -23.383 6.104 27.221 1.00 94.85 115 GLY X C 1
ATOM 847 O O . GLY A 1 115 ? -23.803 4.961 27.046 1.00 94.79 115 GLY X O 1
ATOM 848 N N . GLU A 1 116 ? -24.172 7.134 27.524 1.00 94.56 116 GLU X N 1
ATOM 849 C CA . GLU A 1 116 ? -25.595 6.975 27.810 1.00 94.26 116 GLU X CA 1
ATOM 850 C C . GLU A 1 116 ? -26.375 8.126 27.216 1.00 93.80 116 GLU X C 1
ATOM 851 O O . GLU A 1 116 ? -26.152 9.275 27.608 1.00 94.03 116 GLU X O 1
ATOM 857 N N . PHE A 1 117 ? -27.295 7.831 26.297 1.00 93.06 117 PHE X N 1
ATOM 858 C CA . PHE A 1 117 ? -28.188 8.868 25.752 1.00 92.32 117 PHE X CA 1
ATOM 859 C C . PHE A 1 117 ? -29.119 9.479 26.812 1.00 91.83 117 PHE X C 1
ATOM 860 O O . PHE A 1 117 ? -29.935 8.780 27.421 1.00 91.79 117 PHE X O 1
ATOM 868 N N . MET A 1 118 ? -28.988 10.788 27.019 1.00 91.15 118 MET X N 1
ATOM 869 C CA . MET A 1 118 ? -29.721 11.492 28.069 1.00 90.59 118 MET X CA 1
ATOM 870 C C . MET A 1 118 ? -30.481 12.702 27.511 1.00 90.22 118 MET X C 1
ATOM 871 O O . MET A 1 118 ? -30.051 13.317 26.525 1.00 90.32 118 MET X O 1
ATOM 876 N N . VAL A 1 119 ? -31.607 13.038 28.139 1.00 89.59 119 VAL X N 1
ATOM 877 C CA . VAL A 1 119 ? -32.461 14.140 27.674 1.00 89.06 119 VAL X CA 1
ATOM 878 C C . VAL A 1 119 ? -32.042 15.485 28.301 1.00 89.04 119 VAL X C 1
ATOM 879 O O . VAL A 1 119 ? -31.567 15.524 29.445 1.00 89.40 119 VAL X O 1
ATOM 883 N N . PHE A 1 120 ? -32.206 16.573 27.547 1.00 88.34 120 PHE X N 1
ATOM 884 C CA . PHE A 1 120 ? -31.807 17.899 27.987 1.00 87.97 120 PHE X CA 1
ATOM 885 C C . PHE A 1 120 ? -32.908 18.887 27.693 1.00 87.76 120 PHE X C 1
ATOM 886 O O . PHE A 1 120 ? -33.509 18.843 26.627 1.00 87.94 120 PHE X O 1
ATOM 894 N N . THR A 1 121 ? -33.173 19.789 28.629 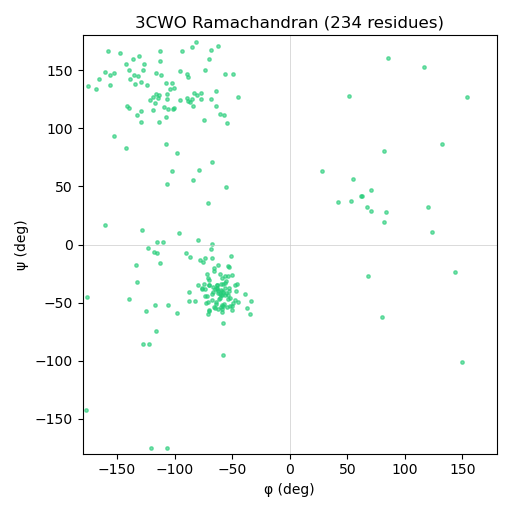1.00 87.50 121 THR X N 1
ATOM 895 C CA . THR A 1 121 ? -34.263 20.740 28.451 1.00 87.24 121 THR X CA 1
ATOM 896 C C . THR A 1 121 ? -33.784 22.168 28.487 1.00 87.32 121 THR X C 1
ATOM 897 O O . THR A 1 121 ? -32.584 22.427 28.563 1.00 87.07 121 THR X O 1
ATOM 901 N N . TYR A 1 122 ? -34.745 23.087 28.434 1.00 87.54 122 TYR X N 1
ATOM 902 C CA . TYR A 1 122 ? -34.471 24.515 28.452 1.00 88.04 122 TYR X CA 1
ATOM 903 C C . TYR A 1 122 ? -33.512 24.894 27.346 1.00 88.49 122 TYR X C 1
ATOM 904 O O . TYR A 1 122 ? -32.456 25.483 27.598 1.00 88.54 122 TYR X O 1
ATOM 913 N N . SER A 1 123 ? -33.895 24.549 26.117 1.00 88.93 123 SER X N 1
ATOM 914 C CA . SER A 1 123 ? -33.054 24.784 24.954 1.00 89.24 123 SER X CA 1
ATOM 915 C C . SER A 1 123 ? -31.743 23.993 25.124 1.00 89.28 123 SER X C 1
ATOM 916 O O . SER A 1 123 ? -30.649 24.499 24.846 1.00 89.15 123 SER X O 1
ATOM 919 N N . GLY A 1 124 ? -31.881 22.759 25.618 1.00 89.31 124 GLY X N 1
ATOM 920 C CA . GLY A 1 124 ? -30.776 21.798 25.732 1.00 89.44 124 GLY X CA 1
ATOM 921 C C . GLY A 1 124 ? -29.687 22.063 26.765 1.00 89.55 124 GLY X C 1
ATOM 922 O O . GLY A 1 124 ? -28.491 21.945 26.465 1.00 89.62 124 GLY X O 1
ATOM 923 N N . LYS A 1 125 ? -30.075 22.393 27.991 1.00 89.44 125 LYS X N 1
ATOM 924 C CA . LYS A 1 125 ? -29.075 22.730 28.994 1.00 89.42 125 LYS X CA 1
ATOM 925 C C . LYS A 1 125 ? -29.232 22.053 30.359 1.00 89.25 125 LYS X C 1
ATOM 926 O O . LYS A 1 125 ? -28.234 21.774 31.026 1.00 89.34 125 LYS X O 1
ATOM 932 N N . LYS A 1 126 ? -30.464 21.783 30.783 1.00 88.97 126 LYS X N 1
ATOM 933 C CA . LYS A 1 126 ? -30.649 21.026 32.013 1.00 88.61 126 LYS X CA 1
ATOM 934 C C . LYS A 1 126 ? -30.555 19.559 31.670 1.00 88.45 126 LYS X C 1
ATOM 935 O O . LYS A 1 126 ? -31.338 19.062 30.863 1.00 88.40 126 LYS X O 1
ATOM 941 N N . ASN A 1 127 ? -29.582 18.868 32.254 1.00 88.24 127 ASN X N 1
ATOM 942 C CA . ASN A 1 127 ? -29.570 17.423 32.137 1.00 87.94 127 ASN X CA 1
ATOM 943 C C . ASN A 1 127 ? -30.657 16.881 33.045 1.00 87.78 127 ASN X C 1
ATOM 944 O O . ASN A 1 127 ? -30.535 16.888 34.275 1.00 88.12 127 ASN X O 1
ATOM 949 N N . THR A 1 128 ? -31.724 16.417 32.421 1.00 87.17 128 THR X N 1
ATOM 950 C CA . THR A 1 128 ? -32.892 15.970 33.139 1.00 86.77 128 THR X CA 1
ATOM 951 C C . THR A 1 128 ? -32.600 14.731 33.969 1.00 86.66 128 THR X C 1
ATOM 952 O O . THR A 1 128 ? -33.329 14.437 34.910 1.00 86.79 128 THR X O 1
ATOM 956 N N . GLY A 1 129 ? -31.536 14.014 33.619 1.00 86.45 129 GLY X N 1
ATOM 957 C CA . GLY A 1 129 ? -31.219 12.734 34.249 1.00 86.55 129 GLY X CA 1
ATOM 958 C C . GLY A 1 129 ? -32.218 11.668 33.838 1.00 86.74 129 GLY X C 1
ATOM 959 O O . GLY A 1 129 ? -32.498 10.723 34.579 1.00 86.68 129 GLY X O 1
ATOM 960 N N . ILE A 1 130 ? -32.763 11.840 32.641 1.00 87.03 130 ILE X N 1
ATOM 961 C CA . ILE A 1 130 ? -33.751 10.934 32.080 1.00 87.05 130 ILE X CA 1
ATOM 962 C C . ILE A 1 130 ? -33.169 10.305 30.818 1.00 87.23 130 ILE X C 1
ATOM 963 O O . ILE A 1 130 ? -32.765 11.005 29.892 1.00 87.28 130 ILE X O 1
ATOM 968 N N . LEU A 1 131 ? -33.098 8.980 30.813 1.00 87.56 131 LEU X N 1
ATOM 969 C CA . LEU A 1 131 ? -32.583 8.226 29.681 1.00 87.89 131 LEU X CA 1
ATOM 970 C C . LEU A 1 131 ? -33.461 8.419 28.472 1.00 88.24 131 LEU X C 1
ATOM 971 O O . LEU A 1 131 ? -34.680 8.294 28.569 1.00 88.25 131 LEU X O 1
ATOM 976 N N . LEU A 1 132 ? -32.837 8.716 27.333 1.00 88.93 132 LEU X N 1
ATOM 977 C CA . LEU A 1 132 ? -33.556 8.922 26.074 1.00 89.44 132 LEU X CA 1
ATOM 978 C C . LEU A 1 132 ? -34.484 7.750 25.808 1.00 89.79 132 LEU X C 1
ATOM 979 O O . LEU A 1 132 ? -35.682 7.930 25.594 1.00 89.90 132 LEU X O 1
ATOM 984 N N . ARG A 1 133 ? -33.916 6.551 25.842 1.00 90.29 133 ARG X N 1
ATOM 985 C CA . ARG A 1 133 ? -34.677 5.310 25.749 1.00 90.94 133 ARG X CA 1
ATOM 986 C C . ARG A 1 133 ? -36.016 5.356 26.524 1.00 91.02 133 ARG X C 1
ATOM 987 O O . ARG A 1 133 ? -37.037 4.898 26.018 1.00 91.18 133 ARG X O 1
ATOM 995 N N . ASP A 1 134 ? -36.013 5.921 27.734 1.00 91.01 134 ASP X N 1
ATOM 996 C CA . ASP A 1 134 ? -37.224 5.981 28.558 1.00 90.90 134 ASP X CA 1
ATOM 997 C C . ASP A 1 134 ? -38.258 6.933 28.003 1.00 90.67 134 ASP X C 1
ATOM 998 O O . ASP A 1 134 ? -39.398 6.535 27.735 1.00 90.87 134 ASP X O 1
ATOM 1003 N N . TRP A 1 135 ? -37.847 8.186 27.830 1.00 90.23 135 TRP X N 1
ATOM 1004 C CA . TRP A 1 135 ? -38.703 9.245 27.312 1.00 89.76 135 TRP X CA 1
ATOM 1005 C C . TRP A 1 135 ? -39.368 8.889 25.972 1.00 89.74 135 TRP X C 1
ATOM 1006 O O . TRP A 1 135 ? -40.559 9.122 25.790 1.00 89.96 135 TRP X O 1
ATOM 1017 N N . VAL A 1 136 ? -38.609 8.302 25.053 1.00 89.41 136 VAL X N 1
ATOM 1018 C CA . VAL A 1 136 ? -39.154 7.878 23.770 1.00 89.34 136 VAL X CA 1
ATOM 1019 C C . VAL A 1 136 ? -40.426 7.042 23.945 1.00 89.38 136 VAL X C 1
ATOM 1020 O O . VAL A 1 136 ? -41.474 7.372 23.397 1.00 89.35 136 VAL X O 1
ATOM 1024 N N . VAL A 1 137 ? -40.322 5.963 24.713 1.00 89.55 137 VAL X N 1
ATOM 1025 C CA . VAL A 1 137 ? -41.448 5.069 24.963 1.00 89.79 137 VAL X CA 1
ATOM 1026 C C . VAL A 1 137 ? -42.591 5.841 25.603 1.00 90.06 137 VAL X C 1
ATOM 1027 O O . VAL A 1 137 ? -43.735 5.803 25.134 1.00 90.01 137 VAL X O 1
ATOM 1031 N N . GLU A 1 138 ? -42.253 6.538 26.682 1.00 90.34 138 GLU X N 1
ATOM 1032 C CA . GLU A 1 138 ? -43.192 7.342 27.427 1.00 90.78 138 GLU X CA 1
ATOM 1033 C C . GLU A 1 138 ? -43.969 8.265 26.498 1.00 90.89 138 GLU X C 1
ATOM 1034 O O . GLU A 1 138 ? -45.197 8.270 26.491 1.00 90.77 138 GLU X O 1
ATOM 1040 N N . VAL A 1 139 ? -43.235 9.025 25.703 1.00 91.31 139 VAL X N 1
ATOM 1041 C CA . VAL A 1 139 ? -43.822 9.988 24.793 1.00 91.95 139 VAL X CA 1
ATOM 1042 C C . VAL A 1 139 ? -44.844 9.360 23.863 1.00 92.69 139 VAL X C 1
ATOM 1043 O O . VAL A 1 139 ? -45.904 9.944 23.630 1.00 93.02 139 VAL X O 1
ATOM 1047 N N . GLU A 1 140 ? -44.540 8.172 23.341 1.00 93.34 140 GLU X N 1
ATOM 1048 C CA . GLU A 1 140 ? -45.484 7.486 22.479 1.00 93.89 140 GLU X CA 1
ATOM 1049 C C . GLU A 1 140 ? -46.732 7.113 23.255 1.00 93.76 140 GLU X C 1
ATOM 1050 O O . GLU A 1 140 ? -47.833 7.478 22.857 1.00 93.68 140 GLU X O 1
ATOM 1056 N N . LYS A 1 141 ? -46.546 6.400 24.366 1.00 94.01 141 LYS X N 1
ATOM 1057 C CA . LYS A 1 141 ? -47.652 5.958 25.224 1.00 94.08 141 LYS X CA 1
ATOM 1058 C C . LYS A 1 141 ? -48.538 7.118 25.685 1.00 93.85 141 LYS X C 1
ATOM 1059 O O . LYS A 1 141 ? -49.738 6.939 25.901 1.00 93.69 141 LYS X O 1
ATOM 1065 N N . ARG A 1 142 ? -47.934 8.296 25.841 1.00 93.55 142 ARG X N 1
ATOM 1066 C CA . ARG A 1 142 ? -48.647 9.503 26.237 1.00 93.30 142 ARG X CA 1
ATOM 1067 C C . ARG A 1 142 ? -49.514 10.030 25.120 1.00 93.08 142 ARG X C 1
ATOM 1068 O O . ARG A 1 142 ? -50.482 10.743 25.368 1.00 92.95 142 ARG X O 1
ATOM 1076 N N . GLY A 1 143 ? -49.137 9.703 23.887 1.00 93.01 143 GLY X N 1
ATOM 1077 C CA . GLY A 1 143 ? -49.982 9.963 22.724 1.00 93.03 143 GLY X CA 1
ATOM 1078 C C . GLY A 1 143 ? -49.410 10.871 21.649 1.00 92.93 143 GLY X C 1
ATOM 1079 O O . GLY A 1 143 ? -50.156 11.575 20.971 1.00 92.95 143 GLY X O 1
ATOM 1080 N N . ALA A 1 144 ? -48.096 10.839 21.467 1.00 92.83 144 ALA X N 1
ATOM 1081 C CA . ALA A 1 144 ? -47.441 11.711 20.494 1.00 92.82 144 ALA X CA 1
ATOM 1082 C C . ALA A 1 144 ? -47.765 11.373 19.043 1.00 92.74 144 ALA X C 1
ATOM 1083 O O . ALA A 1 144 ? -48.316 10.324 18.742 1.00 92.74 144 ALA X O 1
ATOM 1085 N N . GLY A 1 145 ? -47.405 12.279 18.147 1.00 92.68 145 GLY X N 1
ATOM 1086 C CA . GLY A 1 145 ? -47.514 12.026 16.726 1.00 92.85 145 GLY X CA 1
ATOM 1087 C C . GLY A 1 145 ? -46.180 11.768 16.068 1.00 92.83 145 GLY X C 1
ATOM 1088 O O . GLY A 1 145 ? -46.020 10.780 15.375 1.00 93.00 145 GLY X O 1
ATOM 1089 N N . GLU A 1 146 ? -45.225 12.663 16.272 1.00 92.93 146 GLU X N 1
ATOM 1090 C CA . GLU A 1 146 ? -43.930 12.563 15.615 1.00 93.85 146 GLU X CA 1
ATOM 1091 C C . GLU A 1 146 ? -42.836 12.995 16.569 1.00 92.85 146 GLU X C 1
ATOM 1092 O O . GLU A 1 146 ? -43.067 13.785 17.478 1.00 93.16 146 GLU X O 1
ATOM 1098 N N . ILE A 1 147 ? -41.631 12.503 16.344 1.00 91.98 147 ILE X N 1
ATOM 1099 C CA . ILE A 1 147 ? -40.539 12.847 17.225 1.00 91.29 147 ILE X CA 1
ATOM 1100 C C . ILE A 1 147 ? -39.474 13.665 16.505 1.00 91.15 147 ILE X C 1
ATOM 1101 O O . ILE A 1 147 ? -38.966 13.280 15.444 1.00 91.23 147 ILE X O 1
ATOM 1106 N N . LEU A 1 148 ? -39.165 14.814 17.094 1.00 90.62 148 LEU X N 1
ATOM 1107 C CA . LEU A 1 148 ? -38.204 15.730 16.532 1.00 90.13 148 LEU X CA 1
ATOM 1108 C C . LEU A 1 148 ? -36.875 15.599 17.279 1.00 90.22 148 LEU X C 1
ATOM 1109 O O . LEU A 1 148 ? -36.385 16.534 17.927 1.00 90.32 148 LEU X O 1
ATOM 1114 N N . LEU A 1 149 ? -36.311 14.404 17.158 1.00 90.00 149 LEU X N 1
ATOM 1115 C CA . LEU A 1 149 ? -34.997 14.060 17.642 1.00 89.95 149 LEU X CA 1
ATOM 1116 C C . LEU A 1 149 ? -33.886 14.979 17.129 1.00 90.30 149 LEU X C 1
ATOM 1117 O O . LEU A 1 149 ? -33.473 14.878 15.977 1.00 90.53 149 LEU X O 1
ATOM 1122 N N . THR A 1 150 ? -33.400 15.872 17.986 1.00 90.91 150 THR X N 1
ATOM 1123 C CA . THR A 1 150 ? -32.215 16.678 17.678 1.00 91.55 150 THR X CA 1
ATOM 1124 C C . THR A 1 150 ? -31.024 16.166 18.485 1.00 91.95 150 THR X C 1
ATOM 1125 O O . THR A 1 150 ? -31.092 16.049 19.710 1.00 92.08 150 THR X O 1
ATOM 1129 N N . SER A 1 151 ? -29.941 15.844 17.787 1.00 92.51 151 SER X N 1
ATOM 1130 C CA . SER A 1 151 ? -28.704 15.445 18.439 1.00 93.02 151 SER X CA 1
ATOM 1131 C C . SER A 1 151 ? -27.910 16.688 18.798 1.00 93.07 151 SER X C 1
ATOM 1132 O O . SER A 1 151 ? -27.638 17.520 17.939 1.00 93.40 151 SER X O 1
ATOM 1135 N N . ILE A 1 152 ? -27.545 16.819 20.064 1.00 93.11 152 ILE X N 1
ATOM 1136 C CA . ILE A 1 152 ? -26.773 17.974 20.495 1.00 93.24 152 ILE X CA 1
ATOM 1137 C C . ILE A 1 152 ? -25.314 17.761 20.134 1.00 93.53 152 ILE X C 1
ATOM 1138 O O . ILE A 1 152 ? -24.621 18.704 19.760 1.00 93.69 152 ILE X O 1
ATOM 1143 N N . ASP A 1 153 ? -24.864 16.512 20.213 1.00 94.02 153 ASP X N 1
ATOM 1144 C CA . ASP A 1 153 ? -23.471 16.169 19.916 1.00 94.51 153 ASP X CA 1
ATOM 1145 C C . ASP A 1 153 ? -23.167 16.365 18.440 1.00 94.54 153 ASP X C 1
ATOM 1146 O O . ASP A 1 153 ? -22.056 16.120 17.990 1.00 94.64 153 ASP X O 1
ATOM 1151 N N . ARG A 1 154 ? -24.164 16.810 17.688 1.00 94.64 154 ARG X N 1
ATOM 1152 C CA . ARG A 1 154 ? -24.029 16.940 16.254 1.00 94.70 154 ARG X CA 1
ATOM 1153 C C . ARG A 1 154 ? -24.554 18.270 15.738 1.00 94.75 154 ARG X C 1
ATOM 1154 O O . ARG A 1 154 ? -24.227 18.687 14.626 1.00 94.47 154 ARG X O 1
ATOM 1162 N N . ASP A 1 155 ? -25.366 18.933 16.549 1.00 95.08 155 ASP X N 1
ATOM 1163 C CA . ASP A 1 155 ? -26.045 20.126 16.108 1.00 95.71 155 ASP X CA 1
ATOM 1164 C C . ASP A 1 155 ? -25.044 21.192 15.721 1.00 95.93 155 ASP X C 1
ATOM 1165 O O . ASP A 1 155 ? -24.312 21.709 16.566 1.00 95.97 155 ASP X O 1
ATOM 1170 N N . GLY A 1 156 ? -25.012 21.487 14.423 1.00 96.35 156 GLY X N 1
ATOM 1171 C CA . GLY A 1 156 ? -24.130 22.504 13.855 1.00 96.52 156 GLY X CA 1
ATOM 1172 C C . GLY A 1 156 ? -22.718 22.023 13.605 1.00 96.79 156 GLY X C 1
ATOM 1173 O O . GLY A 1 156 ? -21.812 22.832 13.477 1.00 96.78 156 GLY X O 1
ATOM 1174 N N . THR A 1 157 ? -22.518 20.709 13.535 1.00 97.31 157 THR X N 1
ATOM 1175 C CA . THR A 1 157 ? -21.187 20.170 13.241 1.00 97.74 157 THR X CA 1
ATOM 1176 C C . THR A 1 157 ? -20.994 19.997 11.742 1.00 97.66 157 THR X C 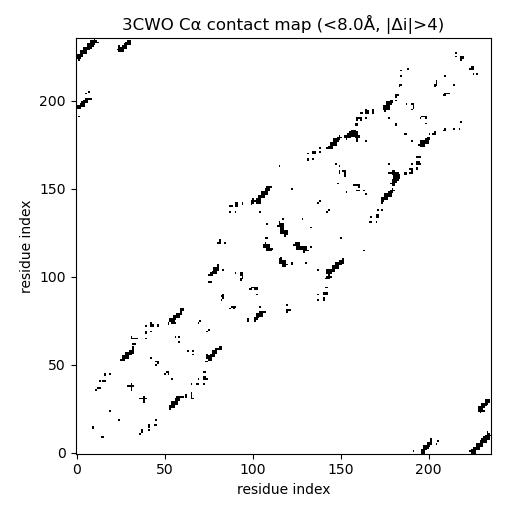1
ATOM 1177 O O . THR A 1 157 ? -19.882 19.687 11.298 1.00 97.96 157 THR X O 1
ATOM 1181 N N . LYS A 1 158 ? -22.061 20.204 10.965 1.00 97.31 158 LYS X N 1
ATOM 1182 C CA . LYS A 1 158 ? -22.009 20.041 9.505 1.00 97.09 158 LYS X CA 1
ATOM 1183 C C . LYS A 1 158 ? -21.190 18.785 9.126 1.00 96.84 158 LYS X C 1
ATOM 1184 O O . LYS A 1 158 ? -20.470 18.764 8.123 1.00 96.92 158 LYS X O 1
ATOM 1190 N N . SER A 1 159 ? -21.335 17.743 9.947 1.00 96.44 159 SER X N 1
ATOM 1191 C CA . SER A 1 159 ? -20.514 16.528 9.882 1.00 95.89 159 SER X CA 1
ATOM 1192 C C . SER A 1 159 ? -21.328 15.210 9.819 1.00 95.50 159 SER X C 1
ATOM 1193 O O . SER A 1 159 ? -20.773 14.116 9.965 1.00 95.59 159 SER X O 1
ATOM 1196 N N . GLY A 1 160 ? -22.634 15.317 9.579 1.00 94.83 160 GLY X N 1
ATOM 1197 C CA . GLY A 1 160 ? -23.505 14.144 9.480 1.00 94.00 160 GLY X CA 1
ATOM 1198 C C . GLY A 1 160 ? -24.566 14.083 10.558 1.00 93.41 160 GLY X C 1
ATOM 1199 O O . GLY A 1 160 ? -24.381 14.623 11.652 1.00 93.37 160 GLY X O 1
ATOM 1200 N N . TYR A 1 161 ? -25.685 13.433 10.252 1.00 92.75 161 TYR X N 1
ATOM 1201 C CA . TYR A 1 161 ? -26.694 13.180 11.271 1.00 92.50 161 TYR X CA 1
ATOM 1202 C C . TYR A 1 161 ? -26.209 12.146 12.298 1.00 92.61 161 TYR X C 1
ATOM 1203 O O . TYR A 1 161 ? -25.278 11.376 12.025 1.00 92.82 161 TYR X O 1
ATOM 1212 N N . ASP A 1 162 ? -26.828 12.138 13.478 1.00 92.44 162 ASP X N 1
ATOM 1213 C CA . ASP A 1 162 ? -26.466 11.187 14.527 1.00 92.22 162 ASP X CA 1
ATOM 1214 C C . ASP A 1 162 ? -27.076 9.819 14.236 1.00 92.14 162 ASP X C 1
ATOM 1215 O O . ASP A 1 162 ? -27.920 9.311 14.986 1.00 92.02 162 ASP X O 1
ATOM 1220 N N . THR A 1 163 ? -26.627 9.230 13.132 1.00 92.18 163 THR X N 1
ATOM 1221 C CA . THR A 1 163 ? -27.124 7.944 12.654 1.00 92.19 163 THR X CA 1
ATOM 1222 C C . THR A 1 163 ? -27.129 6.889 13.754 1.00 92.23 163 THR X C 1
ATOM 1223 O O . THR A 1 163 ? -27.917 5.953 13.701 1.00 92.36 163 THR X O 1
ATOM 1227 N N . GLU A 1 164 ? -26.249 7.044 14.745 1.00 92.30 164 GLU X N 1
ATOM 1228 C CA . GLU A 1 164 ? -26.227 6.148 15.907 1.00 92.42 164 GLU X CA 1
ATOM 1229 C C . GLU A 1 164 ? -27.432 6.376 16.823 1.00 91.53 164 GLU X C 1
ATOM 1230 O O . GLU A 1 164 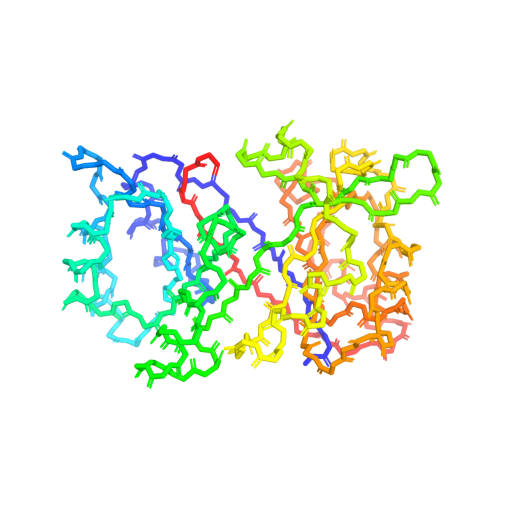? -28.112 5.416 17.192 1.00 91.81 164 GLU X O 1
ATOM 1236 N N . MET A 1 165 ? -27.691 7.637 17.182 1.00 90.56 165 MET X N 1
ATOM 1237 C CA . MET A 1 165 ? -28.845 7.989 18.016 1.00 89.17 165 MET X CA 1
ATOM 1238 C C . MET A 1 165 ? -30.158 7.576 17.335 1.00 89.31 165 MET X C 1
ATOM 1239 O O . MET A 1 165 ? -31.073 7.084 17.999 1.00 89.47 165 MET X O 1
ATOM 1244 N N . ILE A 1 166 ? -30.252 7.744 16.020 1.00 88.70 166 ILE X N 1
ATOM 1245 C CA . ILE A 1 166 ? -31.448 7.275 15.333 1.00 88.44 166 ILE X CA 1
ATOM 1246 C C . ILE A 1 166 ? -31.675 5.777 15.527 1.00 88.46 166 ILE X C 1
ATOM 1247 O O . ILE A 1 166 ? -32.707 5.392 16.058 1.00 88.37 166 ILE X O 1
ATOM 1252 N N . ARG A 1 167 ? -30.706 4.954 15.131 1.00 88.56 167 ARG X N 1
ATOM 1253 C CA . ARG A 1 167 ? -30.774 3.499 15.312 1.00 88.96 167 ARG X CA 1
ATOM 1254 C C . ARG A 1 167 ? -31.194 3.077 16.706 1.00 88.93 167 ARG X C 1
ATOM 1255 O O . ARG A 1 167 ? -31.846 2.055 16.887 1.00 88.82 167 ARG X O 1
ATOM 1263 N N . PHE A 1 168 ? -30.771 3.855 17.691 1.00 89.06 168 PHE X N 1
ATOM 1264 C CA . PHE A 1 168 ? -31.094 3.593 19.076 1.00 89.23 168 PHE X CA 1
ATOM 1265 C C . PHE A 1 168 ? -32.577 3.792 19.288 1.00 88.92 168 PHE X C 1
ATOM 1266 O O . PHE A 1 168 ? -33.241 2.964 19.885 1.00 88.95 168 PHE X O 1
ATOM 1274 N N . VAL A 1 169 ? -33.082 4.905 18.784 1.00 88.73 169 VAL X N 1
ATOM 1275 C CA . VAL A 1 169 ? -34.482 5.249 18.904 1.00 88.54 169 VAL X CA 1
ATOM 1276 C C . VAL A 1 169 ? -35.372 4.383 18.013 1.00 88.33 169 VAL X C 1
ATOM 1277 O O . VAL A 1 169 ? -36.406 3.897 18.462 1.00 88.54 169 VAL X O 1
ATOM 1281 N N . ARG A 1 170 ? -34.949 4.168 16.769 1.00 87.91 170 ARG X N 1
ATOM 1282 C CA . ARG A 1 170 ? -35.751 3.462 15.767 1.00 87.38 170 ARG X CA 1
ATOM 1283 C C . ARG A 1 170 ? -36.629 2.321 16.286 1.00 87.19 170 ARG X C 1
ATOM 1284 O O . ARG A 1 170 ? -37.854 2.382 16.134 1.00 87.12 170 ARG X O 1
ATOM 1292 N N . PRO A 1 171 ? -36.021 1.292 16.909 1.00 86.92 171 PRO X N 1
ATOM 1293 C CA . PRO A 1 171 ? -36.804 0.117 17.232 1.00 86.99 171 PRO X CA 1
ATOM 1294 C C . PRO A 1 171 ? -37.666 0.329 18.455 1.00 87.10 171 PRO X C 1
ATOM 1295 O O . PRO A 1 171 ? -38.572 -0.454 18.699 1.00 87.14 171 PRO X O 1
ATOM 1299 N N . LEU A 1 172 ? -37.397 1.393 19.197 1.00 87.34 172 LEU X N 1
ATOM 1300 C CA . LEU A 1 172 ? -38.149 1.687 20.399 1.00 87.95 172 LEU X CA 1
ATOM 1301 C C . LEU A 1 172 ? -39.491 2.338 20.107 1.00 88.46 172 LEU X C 1
ATOM 1302 O O . LEU A 1 172 ? -40.204 2.709 21.029 1.00 88.71 172 LEU X O 1
ATOM 1307 N N . THR A 1 173 ? -39.841 2.490 18.835 1.00 89.25 173 THR X N 1
ATOM 1308 C CA . THR A 1 173 ? -41.051 3.239 18.469 1.00 89.95 173 THR X CA 1
ATOM 1309 C C . THR A 1 173 ? -41.596 2.892 17.088 1.00 90.39 173 THR X C 1
ATOM 1310 O O . THR A 1 173 ? -40.909 2.255 16.276 1.00 90.91 173 THR X O 1
ATOM 1314 N N . THR A 1 174 ? -42.830 3.328 16.834 1.00 90.42 174 THR X N 1
ATOM 1315 C CA . THR A 1 174 ? -43.455 3.205 15.521 1.00 90.50 174 THR X CA 1
ATOM 1316 C C . THR A 1 174 ? -43.766 4.570 14.932 1.00 90.71 174 THR X C 1
ATOM 1317 O O . THR A 1 174 ? -44.200 4.684 13.779 1.00 91.20 174 THR X O 1
ATOM 1321 N N . LEU A 1 175 ? -43.561 5.604 15.732 1.00 90.56 175 LEU X N 1
ATOM 1322 C CA . LEU A 1 175 ? -43.896 6.956 15.330 1.00 90.48 175 LEU X CA 1
ATOM 1323 C C . LEU A 1 175 ? -42.880 7.438 14.319 1.00 90.38 175 LEU X C 1
ATOM 1324 O O . LEU A 1 175 ? -41.750 6.962 14.334 1.00 90.81 175 LEU X O 1
ATOM 1329 N N . PRO A 1 176 ? -43.283 8.333 13.402 1.00 90.16 176 PRO X N 1
ATOM 1330 C CA . PRO A 1 176 ? -42.344 9.017 12.510 1.00 90.17 176 PRO X CA 1
ATOM 1331 C C . PRO A 1 176 ? -41.247 9.774 13.263 1.00 90.43 176 PRO X C 1
ATOM 1332 O O . PRO A 1 176 ? -41.474 10.280 14.358 1.00 90.55 176 PRO X O 1
ATOM 1336 N N . ILE A 1 177 ? -40.055 9.839 12.687 1.00 90.67 177 ILE X N 1
ATOM 1337 C CA . ILE A 1 177 ? -38.951 10.508 13.348 1.00 90.90 177 ILE X CA 1
ATOM 1338 C C . ILE A 1 177 ? -38.310 11.502 12.414 1.00 91.24 177 ILE X C 1
ATOM 1339 O O . ILE A 1 177 ? -37.584 11.124 11.486 1.00 91.40 177 ILE X O 1
ATOM 1344 N N . ILE A 1 178 ? -38.567 12.777 12.657 1.00 91.52 178 ILE X N 1
ATOM 1345 C CA . ILE A 1 178 ? -37.823 13.807 11.965 1.00 91.93 178 ILE X CA 1
ATOM 1346 C C . ILE A 1 178 ? -36.493 13.965 12.680 1.00 92.36 178 ILE X C 1
ATOM 1347 O O . ILE A 1 178 ? -36.445 14.118 13.901 1.00 92.51 178 ILE X O 1
ATOM 1352 N N . ALA A 1 179 ? -35.420 13.916 11.901 1.00 92.87 179 ALA X N 1
ATOM 1353 C CA . ALA A 1 179 ? -34.060 13.901 12.419 1.00 93.17 179 ALA X CA 1
ATOM 1354 C C . ALA A 1 179 ? -33.405 15.254 12.238 1.00 93.53 179 ALA X C 1
ATOM 1355 O O . ALA A 1 179 ? -33.481 15.858 11.158 1.00 93.24 179 ALA X O 1
ATOM 1357 N N . SER A 1 180 ? -32.753 15.715 13.302 1.00 94.03 180 SER X N 1
ATOM 1358 C CA . SER A 1 180 ? -32.174 17.053 13.328 1.00 94.64 180 SER X CA 1
ATOM 1359 C C . SER A 1 180 ? -30.756 17.073 13.914 1.00 95.12 180 SER X C 1
ATOM 1360 O O . SER A 1 180 ? -30.425 16.288 14.810 1.00 95.46 180 SER X O 1
ATOM 1363 N N . GLY A 1 181 ? -29.915 17.961 13.398 1.00 95.43 181 GLY X N 1
ATOM 1364 C CA . GLY A 1 181 ? -28.557 18.051 13.892 1.00 96.09 181 GLY X CA 1
ATOM 1365 C C . GLY A 1 181 ? -27.492 18.497 12.899 1.00 96.77 181 GLY X C 1
ATOM 1366 O O . GLY A 1 181 ? -27.341 19.703 12.628 1.00 97.15 181 GLY X O 1
ATOM 1367 N N . GLY A 1 182 ? -26.735 17.537 12.370 1.00 96.73 182 GLY X N 1
ATOM 1368 C CA . GLY A 1 182 ? -25.494 17.866 11.683 1.00 97.00 182 GLY X CA 1
ATOM 1369 C C . GLY A 1 182 ? -25.517 17.736 10.181 1.00 97.30 182 GLY X C 1
ATOM 1370 O O . GLY A 1 182 ? -24.652 17.088 9.607 1.00 97.38 182 GLY X O 1
ATOM 1371 N N . ALA A 1 183 ? -26.498 18.355 9.538 1.00 97.60 183 ALA X N 1
ATOM 1372 C CA . ALA A 1 183 ? -26.601 18.306 8.085 1.00 98.11 183 ALA X CA 1
ATOM 1373 C C . ALA A 1 183 ? -25.327 18.836 7.413 1.00 98.40 183 ALA X C 1
ATOM 1374 O O . ALA A 1 183 ? -25.023 20.029 7.492 1.00 98.42 183 ALA X O 1
ATOM 1376 N N . GLY A 1 184 ? -24.587 17.942 6.758 1.00 98.73 184 GLY X N 1
ATOM 1377 C CA . GLY A 1 184 ? -23.263 18.278 6.214 1.00 99.11 184 GLY X CA 1
ATOM 1378 C C . GLY A 1 184 ? -23.095 18.200 4.700 1.00 99.37 184 GLY X C 1
ATOM 1379 O O . GLY A 1 184 ? -22.602 19.153 4.080 1.00 99.24 184 GLY X O 1
ATOM 1380 N N . LYS A 1 185 ? -23.479 17.061 4.114 1.00 99.52 185 LYS X N 1
ATOM 1381 C CA . LYS A 1 185 ? -23.407 16.846 2.664 1.00 99.59 185 LYS X CA 1
ATOM 1382 C C . LYS A 1 185 ? -24.535 15.948 2.159 1.00 99.57 185 LYS X C 1
ATOM 1383 O O . LYS A 1 185 ? -25.194 15.272 2.942 1.00 99.44 185 LYS X O 1
ATOM 1389 N N . MET A 1 186 ? -24.743 15.946 0.844 1.00 99.84 186 MET X N 1
ATOM 1390 C CA . MET A 1 186 ? -25.809 15.157 0.204 1.00 99.77 186 MET X CA 1
ATOM 1391 C C . MET A 1 186 ? -25.850 13.721 0.705 1.00 99.76 186 MET X C 1
ATOM 1392 O O . MET A 1 186 ? -26.905 13.204 1.062 1.00 99.61 186 MET X O 1
ATOM 1397 N N . GLU A 1 187 ? -24.683 13.093 0.738 1.00 99.87 187 GLU X N 1
ATOM 1398 C CA . GLU A 1 187 ? -24.548 11.751 1.261 1.00 100.06 187 GLU X CA 1
ATOM 1399 C C . GLU A 1 187 ? -25.145 11.593 2.674 1.00 99.41 187 GLU X C 1
ATOM 1400 O O . GLU A 1 187 ? -25.757 10.569 2.975 1.00 99.61 187 GLU X O 1
ATOM 1406 N N . HIS A 1 188 ? -24.994 12.606 3.526 1.00 98.64 188 HIS X N 1
ATOM 1407 C CA . HIS A 1 188 ? -25.456 12.513 4.919 1.00 97.91 188 HIS X CA 1
ATOM 1408 C C . HIS A 1 188 ? -26.958 12.278 5.081 1.00 97.38 188 HIS X C 1
ATOM 1409 O O . HIS A 1 188 ? -27.394 11.728 6.095 1.00 97.57 188 HIS X O 1
ATOM 1416 N N . PHE A 1 189 ? -27.737 12.688 4.082 1.00 96.55 189 PHE X N 1
ATOM 1417 C CA . PHE A 1 189 ? -29.188 12.541 4.098 1.00 95.61 189 PHE X CA 1
ATOM 1418 C C . PHE A 1 189 ? -29.615 11.116 3.874 1.00 95.41 189 PHE X C 1
ATOM 1419 O O . PHE A 1 189 ? -30.574 10.641 4.482 1.00 95.37 189 PHE X O 1
ATOM 1427 N N . LEU A 1 190 ? -28.903 10.438 2.987 1.00 95.22 190 LEU X N 1
ATOM 1428 C CA . LEU A 1 190 ? -29.134 9.029 2.754 1.00 95.28 190 LEU X CA 1
ATOM 1429 C C . LEU A 1 190 ? -28.961 8.233 4.037 1.00 95.36 190 LEU X C 1
ATOM 1430 O O . LEU A 1 190 ? -29.856 7.471 4.429 1.00 95.37 190 LEU X O 1
ATOM 1435 N N . GLU A 1 191 ? -27.807 8.428 4.678 1.00 95.18 191 GLU X N 1
ATOM 1436 C CA . GLU A 1 191 ? -27.448 7.724 5.905 1.00 95.29 191 GLU X CA 1
ATOM 1437 C C . GLU A 1 191 ? -28.544 7.859 6.947 1.00 94.42 191 GLU X C 1
ATOM 1438 O O . GLU A 1 191 ? -28.859 6.901 7.657 1.00 94.48 191 GLU X O 1
ATOM 1444 N N . ALA A 1 192 ? -29.113 9.058 7.024 1.00 93.44 192 ALA X N 1
ATOM 1445 C CA . ALA A 1 192 ? -30.188 9.353 7.946 1.00 92.66 192 ALA X CA 1
ATOM 1446 C C . ALA A 1 192 ? -31.411 8.530 7.609 1.00 92.22 192 ALA X C 1
ATOM 1447 O O . ALA A 1 192 ? -31.985 7.881 8.471 1.00 92.31 192 ALA X O 1
ATOM 1449 N N . PHE A 1 193 ? -31.806 8.539 6.346 1.00 91.59 193 PHE X N 1
ATOM 1450 C CA . PHE A 1 193 ? -32.933 7.732 5.941 1.00 91.11 193 PHE X CA 1
ATOM 1451 C C . PHE A 1 193 ? -32.673 6.254 6.191 1.00 91.12 193 PHE X C 1
ATOM 1452 O O . PHE A 1 193 ? -33.539 5.543 6.697 1.00 91.47 193 PHE X O 1
ATOM 1460 N N . LEU A 1 194 ? -31.468 5.806 5.867 1.00 91.01 194 LEU X N 1
ATOM 1461 C CA . LEU A 1 194 ? -31.081 4.419 6.091 1.00 90.97 194 LEU X CA 1
ATOM 1462 C C . LEU A 1 194 ? -31.149 4.015 7.558 1.00 91.32 194 LEU X C 1
ATOM 1463 O O . LEU A 1 194 ? -31.473 2.868 7.881 1.00 91.31 194 LEU X O 1
ATOM 1468 N N . ALA A 1 195 ? -30.839 4.964 8.439 1.00 91.64 195 ALA X N 1
ATOM 1469 C CA . ALA A 1 195 ? -30.844 4.724 9.878 1.00 91.83 195 ALA X CA 1
ATOM 1470 C C . ALA A 1 195 ? -32.254 4.469 10.378 1.00 92.00 195 ALA X C 1
ATOM 1471 O O . ALA A 1 195 ? -32.460 3.649 11.268 1.00 92.26 195 ALA X O 1
ATOM 1473 N N . GLY A 1 196 ? -33.222 5.164 9.796 1.00 92.04 196 GLY X N 1
ATOM 1474 C CA . GLY A 1 196 ? -34.599 4.984 10.189 1.00 92.42 196 GLY X CA 1
ATOM 1475 C C . GLY A 1 196 ? -35.382 6.268 10.157 1.00 92.84 196 GLY X C 1
ATOM 1476 O O . GLY A 1 196 ? -36.607 6.245 10.033 1.00 92.99 196 GLY X O 1
ATOM 1477 N N . ALA A 1 197 ? -34.673 7.387 10.262 1.00 93.17 197 ALA X N 1
ATOM 1478 C CA . ALA A 1 197 ? -35.291 8.705 10.208 1.00 93.77 197 ALA X CA 1
ATOM 1479 C C . ALA A 1 197 ? -36.309 8.779 9.080 1.00 94.37 197 ALA X C 1
ATOM 1480 O O . ALA A 1 197 ? -36.008 8.445 7.932 1.00 94.75 197 ALA X O 1
ATOM 1482 N N . ASP A 1 198 ? -37.523 9.194 9.416 1.00 94.74 198 ASP X N 1
ATOM 1483 C CA . ASP A 1 198 ? -38.575 9.307 8.425 1.00 94.98 198 ASP X CA 1
ATOM 1484 C C . ASP A 1 198 ? -38.537 10.668 7.731 1.00 94.88 198 ASP X C 1
ATOM 1485 O O . ASP A 1 198 ? -39.209 10.870 6.716 1.00 94.97 198 ASP X O 1
ATOM 1490 N N . ALA A 1 199 ? -37.736 11.591 8.271 1.00 94.56 199 ALA X N 1
ATOM 1491 C CA . ALA A 1 199 ? -37.625 12.958 7.739 1.00 94.21 199 ALA X CA 1
ATOM 1492 C C . ALA A 1 199 ? -36.346 13.646 8.193 1.00 93.99 199 ALA X C 1
ATOM 1493 O O . ALA A 1 199 ? -35.862 13.389 9.285 1.00 94.37 199 ALA X O 1
ATOM 1495 N N . ALA A 1 200 ? -35.802 14.520 7.358 1.00 93.52 200 ALA X N 1
ATOM 1496 C CA . ALA A 1 200 ? -34.597 15.241 7.718 1.00 93.49 200 ALA X CA 1
ATOM 1497 C C . ALA A 1 200 ? -34.836 16.734 7.626 1.00 93.79 200 ALA X C 1
ATOM 1498 O O . ALA A 1 200 ? -35.464 17.227 6.691 1.00 94.30 200 ALA X O 1
ATOM 1500 N N . LEU A 1 201 ? -34.342 17.453 8.617 1.00 93.72 201 LEU X N 1
ATOM 1501 C CA . LEU A 1 201 ? -34.587 18.864 8.715 1.00 93.51 201 LEU X CA 1
ATOM 1502 C C . LEU A 1 201 ? -33.251 19.519 8.472 1.00 93.55 201 LEU X C 1
ATOM 1503 O O . LEU A 1 201 ? -32.225 18.961 8.844 1.00 93.67 201 LEU X O 1
ATOM 1508 N N . ALA A 1 202 ? -33.235 20.679 7.833 1.00 93.52 202 ALA X N 1
ATOM 1509 C CA . ALA A 1 202 ? -31.971 21.369 7.635 1.00 94.09 202 ALA X CA 1
ATOM 1510 C C . ALA A 1 202 ? -32.168 22.805 7.220 1.00 94.75 202 ALA X C 1
ATOM 1511 O O . ALA A 1 202 ? -33.082 23.116 6.447 1.00 94.86 202 ALA X O 1
ATOM 1513 N N . ALA A 1 203 ? -31.298 23.674 7.735 1.00 95.44 203 ALA X N 1
ATOM 1514 C CA . ALA A 1 203 ? -31.387 25.100 7.478 1.00 96.30 203 ALA X CA 1
ATOM 1515 C C . ALA A 1 203 ? -30.085 25.640 6.913 1.00 97.05 203 ALA X C 1
ATOM 1516 O O . ALA A 1 203 ? -30.066 26.213 5.816 1.00 97.07 203 ALA X O 1
ATOM 1518 N N . SER A 1 204 ? -29.005 25.439 7.667 1.00 98.06 204 SER X N 1
ATOM 1519 C CA . SER A 1 204 ? -27.702 26.040 7.375 1.00 99.05 204 SER X CA 1
ATOM 1520 C C . SER A 1 204 ? -27.190 25.719 5.985 1.00 99.55 204 SER X C 1
ATOM 1521 O O . SER A 1 204 ? -26.671 26.600 5.299 1.00 99.94 204 SER X O 1
ATOM 1524 N N . VAL A 1 205 ? -27.323 24.462 5.577 1.00 100.01 205 VAL X N 1
ATOM 1525 C CA . VAL A 1 205 ? -26.705 24.005 4.333 1.00 100.60 205 VAL X CA 1
ATOM 1526 C C . VAL A 1 205 ? -27.244 24.703 3.085 1.00 100.88 205 VAL X C 1
ATOM 1527 O O . VAL A 1 205 ? -26.495 24.959 2.148 1.00 100.79 205 VAL X O 1
ATOM 1531 N N . PHE A 1 206 ? -28.532 25.021 3.089 1.00 101.42 206 PHE X N 1
ATOM 1532 C CA . PHE A 1 206 ? -29.165 25.659 1.944 1.00 102.20 206 PHE X CA 1
ATOM 1533 C C . PHE A 1 206 ? -29.046 27.165 2.009 1.00 102.75 206 PHE X C 1
ATOM 1534 O O . PHE A 1 206 ? -28.675 27.803 1.022 1.00 102.71 206 PHE X O 1
ATOM 1542 N N . HIS A 1 207 ? -29.384 27.717 3.176 1.00 103.49 207 HIS X N 1
ATOM 1543 C CA . HIS A 1 207 ? -29.163 29.126 3.501 1.00 104.20 207 HIS X CA 1
ATOM 1544 C C . HIS A 1 207 ? -27.852 29.627 2.917 1.00 104.22 207 HIS X C 1
ATOM 1545 O O . HIS A 1 207 ? -27.834 30.604 2.177 1.00 104.19 207 HIS X O 1
ATOM 1552 N N . PHE A 1 208 ? -26.768 28.930 3.248 1.00 104.52 208 PHE X N 1
ATOM 1553 C CA . PHE A 1 208 ? -25.425 29.308 2.838 1.00 104.96 208 PHE X CA 1
ATOM 1554 C C . PHE A 1 208 ? -24.976 28.574 1.589 1.00 105.41 208 PHE X C 1
ATOM 1555 O O . PHE A 1 208 ? -23.797 28.625 1.234 1.00 105.53 208 PHE X O 1
ATOM 1563 N N . ARG A 1 209 ? -25.906 27.876 0.941 1.00 105.87 209 ARG X N 1
ATOM 1564 C CA . ARG A 1 209 ? -25.653 27.244 -0.360 1.00 106.37 209 ARG X CA 1
ATOM 1565 C C . ARG A 1 209 ? -24.420 26.323 -0.378 1.00 106.37 209 ARG X C 1
ATOM 1566 O O . ARG A 1 209 ? -23.677 26.283 -1.358 1.00 106.37 209 ARG X O 1
ATOM 1574 N N . GLU A 1 210 ? -24.209 25.609 0.728 1.00 106.58 210 GLU X N 1
ATOM 1575 C CA . GLU A 1 210 ? -23.336 24.434 0.764 1.00 106.88 210 GLU X CA 1
ATOM 1576 C C . GLU A 1 210 ? -23.927 23.372 -0.163 1.00 106.32 210 GLU X C 1
ATOM 1577 O O . GLU A 1 210 ? -23.194 22.671 -0.863 1.00 106.38 210 GLU X O 1
ATOM 1583 N N . ILE A 1 211 ? -25.258 23.270 -0.154 1.00 105.75 211 ILE X N 1
ATOM 1584 C CA . ILE A 1 211 ? -25.995 22.267 -0.920 1.00 105.17 211 ILE X CA 1
ATOM 1585 C C . ILE A 1 211 ? -27.126 22.870 -1.762 1.00 104.88 211 ILE X C 1
ATOM 1586 O O . ILE A 1 211 ? -27.848 23.766 -1.306 1.00 104.79 211 ILE X O 1
ATOM 1591 N N . ASP A 1 212 ? -27.282 22.354 -2.983 1.00 104.49 212 ASP X N 1
ATOM 1592 C CA . ASP A 1 212 ? -28.365 22.764 -3.878 1.00 104.18 212 ASP X CA 1
ATOM 1593 C C . ASP A 1 212 ? -29.577 21.835 -3.782 1.00 103.79 212 ASP X C 1
ATOM 1594 O O . ASP A 1 212 ? -29.470 20.626 -3.983 1.00 103.84 212 ASP X O 1
ATOM 1599 N N . VAL A 1 213 ? -30.733 22.423 -3.501 1.00 103.30 213 VAL X N 1
ATOM 1600 C CA . VAL A 1 213 ? -31.948 21.666 -3.235 1.00 102.90 213 VAL X CA 1
ATOM 1601 C C . VAL A 1 213 ? -32.389 20.820 -4.437 1.00 102.79 213 VAL X C 1
ATOM 1602 O O . VAL A 1 213 ? -32.788 19.665 -4.270 1.00 102.72 213 VAL X O 1
ATOM 1606 N N . ARG A 1 214 ? -32.306 21.393 -5.638 1.00 102.63 214 ARG X N 1
ATOM 1607 C CA . ARG A 1 214 ? -32.572 20.648 -6.873 1.00 102.34 214 ARG X CA 1
ATOM 1608 C C . ARG A 1 214 ? -31.648 19.446 -6.954 1.00 101.75 214 ARG X C 1
ATOM 1609 O O . ARG A 1 214 ? -32.100 18.319 -7.150 1.00 101.42 214 ARG X O 1
ATOM 1617 N N . GLU A 1 215 ? -30.356 19.709 -6.780 1.00 101.27 215 GLU X N 1
ATOM 1618 C CA . GLU A 1 215 ? -29.325 18.682 -6.825 1.00 101.16 215 GLU X CA 1
ATOM 1619 C C . GLU A 1 215 ? -29.536 17.574 -5.797 1.00 100.63 215 GLU X C 1
ATOM 1620 O O . GLU A 1 215 ? -29.332 16.398 -6.104 1.00 100.53 215 GLU X O 1
ATOM 1626 N N . LEU A 1 216 ? -29.949 17.953 -4.588 1.00 100.14 216 LEU X N 1
ATOM 1627 C CA . LEU A 1 216 ? -30.197 16.985 -3.521 1.00 99.64 216 LEU X CA 1
ATOM 1628 C C . LEU A 1 216 ? -31.343 16.049 -3.852 1.00 99.22 216 LEU X C 1
ATOM 1629 O O . LEU A 1 216 ? -31.286 14.869 -3.525 1.00 99.17 216 LEU X O 1
ATOM 1634 N N . LYS A 1 217 ? -32.378 16.584 -4.491 1.00 98.97 217 LYS X N 1
ATOM 1635 C CA . LYS A 1 217 ? -33.498 15.775 -4.967 1.00 98.63 217 LYS X CA 1
ATOM 1636 C C . LYS A 1 217 ? -33.034 14.756 -5.986 1.00 98.16 217 LYS X C 1
ATOM 1637 O O . LYS A 1 217 ? -33.384 13.580 -5.909 1.00 97.95 217 LYS X O 1
ATOM 1643 N N . GLU A 1 218 ? -32.238 15.217 -6.936 1.00 97.92 218 GLU X N 1
ATOM 1644 C CA . GLU A 1 218 ? -31.803 14.355 -8.011 1.00 97.98 218 GLU X CA 1
ATOM 1645 C C . GLU A 1 218 ? -30.830 13.330 -7.488 1.00 97.23 218 GLU X C 1
ATOM 1646 O O . GLU A 1 218 ? -30.846 12.197 -7.940 1.00 97.22 218 GLU X O 1
ATOM 1652 N N . TYR A 1 219 ? -30.006 13.721 -6.520 1.00 96.65 219 TYR X N 1
ATOM 1653 C CA . TYR A 1 219 ? -29.062 12.798 -5.899 1.00 96.17 219 TYR X CA 1
ATOM 1654 C C . TYR A 1 219 ? -29.793 11.628 -5.258 1.00 95.79 219 TYR X C 1
ATOM 1655 O O . TYR A 1 219 ? -29.485 10.476 -5.546 1.00 95.66 219 TYR X O 1
ATOM 1664 N N . LEU A 1 220 ? -30.760 11.933 -4.396 1.00 95.52 220 LEU X N 1
ATOM 1665 C CA . LEU A 1 220 ? -31.569 10.911 -3.740 1.00 95.31 220 LEU X CA 1
ATOM 1666 C C . LEU A 1 220 ? -32.394 10.110 -4.735 1.00 95.72 220 LEU X C 1
ATOM 1667 O O . LEU A 1 220 ? -32.569 8.908 -4.563 1.00 95.81 220 LEU X O 1
ATOM 1672 N N . LYS A 1 221 ? -32.899 10.775 -5.772 1.00 96.17 221 LYS X N 1
ATOM 1673 C CA . LYS A 1 221 ? -33.582 10.088 -6.874 1.00 96.78 221 LYS X CA 1
ATOM 1674 C C . LYS A 1 221 ? -32.679 9.059 -7.584 1.00 96.72 221 LYS X C 1
ATOM 1675 O O . LYS A 1 221 ? -33.108 7.940 -7.864 1.00 96.88 221 LYS X O 1
ATOM 1681 N N . LYS A 1 222 ? -31.428 9.439 -7.838 1.00 96.75 222 LYS X N 1
ATOM 1682 C CA . LYS A 1 222 ? -30.450 8.581 -8.509 1.00 96.70 222 LYS X CA 1
ATOM 1683 C C . LYS A 1 222 ? -30.045 7.397 -7.640 1.00 96.57 222 LYS X C 1
ATOM 1684 O O . LYS A 1 222 ? -29.280 6.542 -8.071 1.00 96.51 222 LYS X O 1
ATOM 1690 N N . HIS A 1 223 ? -30.548 7.359 -6.412 1.00 96.63 223 HIS X N 1
ATOM 1691 C CA . HIS A 1 223 ? -30.275 6.253 -5.507 1.00 96.92 223 HIS X CA 1
ATOM 1692 C C . HIS A 1 223 ? -31.536 5.483 -5.166 1.00 97.04 223 HIS X C 1
ATOM 1693 O O . HIS A 1 223 ? -31.495 4.544 -4.376 1.00 96.94 223 HIS X O 1
ATOM 1700 N N . GLY A 1 224 ? -32.651 5.898 -5.757 1.00 97.38 224 GLY X N 1
ATOM 1701 C CA . GLY A 1 224 ? -33.916 5.179 -5.653 1.00 97.99 224 GLY X CA 1
ATOM 1702 C C . GLY A 1 224 ? -34.746 5.465 -4.416 1.00 98.43 224 GLY X C 1
ATOM 1703 O O . GLY A 1 224 ? -35.514 4.614 -3.976 1.00 98.50 224 GLY X O 1
ATOM 1704 N N . VAL A 1 225 ? -34.611 6.661 -3.860 1.00 98.93 225 VAL X N 1
ATOM 1705 C CA . VAL A 1 225 ? -35.357 7.027 -2.661 1.00 99.72 225 VAL X CA 1
ATOM 1706 C C . VAL A 1 225 ? -36.641 7.788 -3.021 1.00 100.78 225 VAL X C 1
ATOM 1707 O O . VAL A 1 225 ? -36.692 8.490 -4.034 1.00 100.93 225 VAL X O 1
ATOM 1711 N N . ASN A 1 226 ? -37.675 7.627 -2.194 1.00 101.89 226 ASN X N 1
ATOM 1712 C CA . ASN A 1 226 ? -38.906 8.414 -2.293 1.00 103.05 226 ASN X CA 1
ATOM 1713 C C . ASN A 1 226 ? -38.719 9.750 -1.589 1.00 103.36 226 ASN X C 1
ATOM 1714 O O . ASN A 1 226 ? -38.256 9.770 -0.464 1.00 103.87 226 ASN X O 1
ATOM 1719 N N . VAL A 1 227 ? -39.062 10.851 -2.259 1.00 103.69 227 VAL X N 1
ATOM 1720 C CA . VAL A 1 227 ? -38.959 12.232 -1.746 1.00 103.91 227 VAL X CA 1
ATOM 1721 C C . VAL A 1 227 ? -39.578 13.121 -2.824 1.00 104.65 227 VAL X C 1
ATOM 1722 O O . VAL A 1 227 ? -39.313 12.883 -4.001 1.00 105.34 227 VAL X O 1
ATOM 1726 N N . ARG A 1 228 ? -40.404 14.125 -2.515 1.00 105.07 228 ARG X N 1
ATOM 1727 C CA . ARG A 1 228 ? -40.912 14.531 -1.208 1.00 105.18 228 ARG X CA 1
ATOM 1728 C C . ARG A 1 228 ? -40.004 15.394 -0.374 1.00 105.12 228 ARG X C 1
ATOM 1729 O O . ARG A 1 228 ? -39.323 14.930 0.528 1.00 104.89 228 ARG X O 1
ATOM 1737 N N . LEU A 1 229 ? -40.017 16.676 -0.716 1.00 105.41 229 LEU X N 1
ATOM 1738 C CA . LEU A 1 229 ? -39.374 17.712 0.075 1.00 105.85 229 LEU X CA 1
ATOM 1739 C C . LEU A 1 229 ? -40.308 18.884 0.298 1.00 106.12 229 LEU X C 1
ATOM 1740 O O . LEU A 1 229 ? -41.100 19.227 -0.573 1.00 105.77 229 LEU X O 1
ATOM 1745 N N . GLU A 1 230 ? -40.197 19.484 1.482 1.00 106.84 230 GLU X N 1
ATOM 1746 C CA . GLU A 1 230 ? -41.138 20.480 1.959 1.00 107.64 230 GLU X CA 1
ATOM 1747 C C . GLU A 1 230 ? -40.459 21.725 2.484 1.00 107.82 230 GLU X C 1
ATOM 1748 O O . GLU A 1 230 ? -39.271 21.713 2.789 1.00 107.62 230 GLU X O 1
ATOM 1754 N N . GLY A 1 231 ? -41.239 22.796 2.584 1.00 108.54 231 GLY X N 1
ATOM 1755 C CA . GLY A 1 231 ? -40.760 24.084 3.049 1.00 109.61 231 GLY X CA 1
ATOM 1756 C C . GLY A 1 231 ? -41.223 24.386 4.458 1.00 110.56 231 GLY X C 1
ATOM 1757 O O . GLY A 1 231 ? -42.416 24.492 4.723 1.00 110.62 231 GLY X O 1
ATOM 1758 N N . LEU A 1 232 ? -40.264 24.501 5.365 1.00 111.54 232 LEU X N 1
ATOM 1759 C CA . LEU A 1 232 ? -40.509 25.000 6.698 1.00 112.66 232 LEU X CA 1
ATOM 1760 C C . LEU A 1 232 ? -40.437 26.523 6.643 1.00 113.64 232 LEU X C 1
ATOM 1761 O O . LEU A 1 232 ? -40.028 27.085 5.635 1.00 113.85 232 LEU X O 1
ATOM 1766 N N . LEU A 1 233 ? -40.828 27.186 7.726 1.00 114.98 233 LEU X N 1
ATOM 1767 C CA . LEU A 1 233 ? -40.720 28.639 7.850 1.00 116.26 233 LEU X CA 1
ATOM 1768 C C . LEU A 1 233 ? -40.973 28.998 9.299 1.00 117.67 233 LEU X C 1
ATOM 1769 O O . LEU A 1 233 ? -41.927 28.499 9.886 1.00 117.85 233 LEU X O 1
ATOM 1774 N N . GLU A 1 234 ? -40.132 29.855 9.884 1.00 119.53 234 GLU X N 1
ATOM 1775 C CA . GLU A 1 234 ? -40.213 30.105 11.334 1.00 121.53 234 GLU X CA 1
ATOM 1776 C C . GLU A 1 234 ? -39.669 31.423 11.887 1.00 122.41 234 GLU X C 1
ATOM 1777 O O . GLU A 1 234 ? -38.679 31.963 11.400 1.00 122.57 234 GLU X O 1
ATOM 1783 N N . HIS A 1 235 ? -40.336 31.914 12.928 1.00 123.88 235 HIS X N 1
ATOM 1784 C CA . HIS A 1 235 ? -39.734 32.804 13.925 1.00 125.49 235 HIS X CA 1
ATOM 1785 C C . HIS A 1 235 ? -39.737 31.939 15.192 1.00 126.02 235 HIS X C 1
ATOM 1786 O O . HIS A 1 235 ? -40.533 31.001 15.267 1.00 126.30 235 HIS X O 1
ATOM 1793 N N . HIS A 1 236 ? -38.887 32.207 16.189 1.00 126.69 236 HIS X N 1
ATOM 1794 C CA . HIS A 1 236 ? -37.838 33.228 16.181 1.00 127.14 236 HIS X CA 1
ATOM 1795 C C . HIS A 1 236 ? -36.477 32.546 16.444 1.00 127.42 236 HIS X C 1
ATOM 1796 O O . HIS A 1 236 ? -35.776 32.177 15.491 1.00 127.68 236 HIS X O 1
ATOM 1798 N N . HIS A 1 237 ? -36.123 32.354 17.721 1.00 127.52 237 HIS X N 1
ATOM 1799 C CA . HIS A 1 237 ? -34.911 31.608 18.097 1.00 127.32 237 HIS X CA 1
ATOM 1800 C C . HIS A 1 237 ? -35.059 30.103 17.872 1.00 127.32 237 HIS X C 1
ATOM 1801 O O . HIS A 1 237 ? -36.111 29.627 17.445 1.00 127.32 237 HIS X O 1
#

Solvent-accessible surface area: 12225 Å² total; per-residue (Å²): 81,51,57,0,10,34,11,44,65,8,66,115,13,181,74,4,38,125,39,20,155,132,80,180,16,76,22,8,14,4,32,5,65,117,79,160,70,52,9,52,77,6,0,132,82,2,38,158,88,47,100,106,16,93,4,18,0,32,12,48,101,63,45,96,65,18,15,98,83,0,51,159,31,17,1,101,18,2,37,2,32,14,11,0,24,97,68,37,59,35,0,50,120,24,13,145,95,68,30,52,158,3,0,14,0,10,0,21,0,70,77,48,140,78,80,19,30,0,15,4,100,92,14,157,119,68,32,58,61,57,0,118,56,14,0,80,54,0,56,178,71,15,4,10,40,0,28,5,17,2,51,61,67,84,61,61,142,56,4,4,8,38,102,0,2,135,78,0,57,102,56,16,116,28,49,0,14,2,19,20,0,14,11,111,56,86,22,0,30,66,0,11,126,6,14,0,43,1,0,34,8,29,68,0,20,84,157,209,102,14,67,45,186,103,0,74,104,48,0,143,184,103,67,34,105,25,121,48,20,19,16,3,45,15,41,187